Protein AF-A0A816M284-F1 (afdb_monomer_lite)

Secondary structure (DSSP, 8-state):
-HHHHHHHH-HHHHHHHHTT------HHHHHHHHHTTGGGT---EE-HHHHHTTT-EETTTTEE-HHHHHHHT--GGGSPEE---HHHHHHHHHHHHHHHHHHHHHHHTTS-S---EE--SGGGG-HHHHHHHHHHHTS-EE--S-S-HHHHHHHHHHHHHHHHHHHTT---SS--HHHHHHHHHHH--

Organism: Brassica napus (NCBI:txid3708)

InterPro domains:
  IPR018484 Carbohydrate kinase FGGY, N-terminal [PF00370] (2-89)
  IPR043129 ATPase, nucleotide binding domain [SSF53067] (2-89)
  IPR043129 ATPase, nucleotide binding domain [SSF53067] (82-157)

pLDDT: mean 85.77, std 13.41, range [46.53, 97.06]

Sequence (189 aa):
MKLLWLMENVDAVKDAIKKGYAIFGTIDTWLIWNMTGGVNGGLHVTDVTNVSRTMLMNLKTLSCDEDTLKTLGIPAEILPRLFTNKSHIARAVLESMCFQVNDVLDSLNNEKGEFLLRVDGGATANNLLMHIQADLMGTPVVRPVDIETTALGAAYALYFFLKMLEETDVPTKEDNIVYKEILKNLCEA

Radius of gyration: 30.75 Å; chains: 1; bounding box: 67×35×82 Å

Foldseek 3Di:
DVVLCCCVPPVVQVVCVVVPNAADDDPVQVVQCVVQQNVHDGAREDELVRVVVVVQADPVVSGGDPVVCVVSVNDPSNHGHHDDDPVNVVVVVLLVVLVVVVVVVVVVCPDDDDDAAEDADDVVVDPVSQVSNCVVVVHHYDYDPDRVVVVVVVVVVVVVVLVVCVVPVDDDPDDPVVSVVVVVVVVVD

Structure (mmCIF, N/CA/C/O backbone):
data_AF-A0A816M284-F1
#
_entry.id   AF-A0A816M284-F1
#
loop_
_atom_site.group_PDB
_atom_site.id
_atom_site.type_symbol
_atom_site.label_atom_id
_atom_site.label_alt_id
_atom_site.label_comp_id
_atom_site.label_asym_id
_atom_site.label_entity_id
_atom_site.label_seq_id
_atom_site.pdbx_PDB_ins_code
_atom_site.Cartn_x
_atom_site.Cartn_y
_atom_site.Cartn_z
_atom_site.occupancy
_atom_site.B_iso_or_equiv
_atom_site.auth_seq_id
_atom_site.auth_comp_id
_atom_site.auth_asym_id
_atom_site.auth_atom_id
_atom_site.pdbx_PDB_model_num
ATOM 1 N N . MET A 1 1 ? -16.562 16.142 18.564 1.00 75.06 1 MET A N 1
ATOM 2 C CA . MET A 1 1 ? -16.115 14.936 17.821 1.00 75.06 1 MET A CA 1
ATOM 3 C C . MET A 1 1 ? -17.181 13.847 17.941 1.00 75.06 1 MET A C 1
ATOM 5 O O . MET A 1 1 ? -17.784 13.750 19.000 1.00 75.06 1 MET A O 1
ATOM 9 N N . LYS A 1 2 ? -17.444 13.049 16.890 1.00 90.06 2 LYS A N 1
ATOM 10 C CA . LYS A 1 2 ? -18.553 12.065 16.871 1.00 90.06 2 LYS A CA 1
ATOM 11 C C . LYS A 1 2 ? -18.425 10.970 17.938 1.00 90.06 2 LYS A C 1
ATOM 13 O O . LYS A 1 2 ? -19.419 10.633 18.566 1.00 90.06 2 LYS A O 1
ATOM 18 N N . LEU A 1 3 ? -17.212 10.455 18.158 1.00 91.00 3 LEU A N 1
ATOM 19 C CA . LEU A 1 3 ? -16.950 9.424 19.169 1.00 91.00 3 LEU A CA 1
ATOM 20 C C . LEU A 1 3 ? -17.313 9.904 20.582 1.00 91.00 3 LEU A C 1
ATOM 22 O O . LEU A 1 3 ? -18.083 9.238 21.260 1.00 91.00 3 LEU A O 1
ATOM 26 N N . LEU A 1 4 ? -16.852 11.096 20.977 1.00 91.69 4 LEU A N 1
ATOM 27 C CA . LEU A 1 4 ? -17.231 11.713 22.258 1.00 91.69 4 LEU A CA 1
ATOM 28 C C . LEU A 1 4 ? -18.743 11.828 22.412 1.00 91.69 4 LEU A C 1
ATOM 30 O O . LEU A 1 4 ? -19.298 11.415 23.422 1.00 91.69 4 LEU A O 1
ATOM 34 N N . TRP A 1 5 ? -19.417 12.326 21.373 1.00 94.25 5 TRP A N 1
ATOM 35 C CA . TRP A 1 5 ? -20.866 12.467 21.407 1.00 94.25 5 TRP A CA 1
ATOM 36 C C . TRP A 1 5 ? -21.558 11.114 21.631 1.00 94.25 5 TRP A C 1
ATOM 38 O O . TRP A 1 5 ? -22.460 11.028 22.459 1.00 94.25 5 TRP A O 1
ATOM 48 N N . LEU A 1 6 ? -21.107 10.042 20.967 1.00 94.25 6 LEU A N 1
ATOM 49 C CA . LEU A 1 6 ? -21.630 8.688 21.188 1.00 94.25 6 LEU A CA 1
ATOM 50 C C . LEU A 1 6 ? -21.380 8.201 22.623 1.00 94.25 6 LEU A C 1
ATOM 52 O O . LEU A 1 6 ? -22.285 7.642 23.238 1.00 94.25 6 LEU A O 1
ATOM 56 N N . MET A 1 7 ? -20.189 8.448 23.171 1.00 92.62 7 MET A N 1
ATOM 57 C CA . MET A 1 7 ? -19.833 8.082 24.547 1.00 92.62 7 MET A CA 1
ATOM 58 C C . MET A 1 7 ? -20.661 8.838 25.593 1.00 92.62 7 MET A C 1
ATOM 60 O O . MET A 1 7 ? -20.974 8.285 26.642 1.00 92.62 7 MET A O 1
ATOM 64 N N . GLU A 1 8 ? -21.045 10.083 25.326 1.00 93.06 8 GLU A N 1
ATOM 65 C CA . GLU A 1 8 ? -21.817 10.912 26.259 1.00 93.06 8 GLU A CA 1
ATOM 66 C C . GLU A 1 8 ? -23.331 10.685 26.143 1.00 93.06 8 GLU A C 1
ATOM 68 O O . GLU A 1 8 ? -24.044 10.744 27.148 1.00 93.06 8 GLU A O 1
ATOM 73 N N . ASN A 1 9 ? -23.829 10.374 24.943 1.00 96.44 9 ASN A N 1
ATOM 74 C CA . ASN A 1 9 ? -25.264 10.422 24.638 1.00 96.44 9 ASN A CA 1
ATOM 75 C C . ASN A 1 9 ? -25.900 9.053 24.358 1.00 96.44 9 ASN A C 1
ATOM 77 O O . ASN A 1 9 ? -27.121 8.948 24.411 1.00 96.44 9 ASN A O 1
ATOM 81 N N . VAL A 1 10 ? -25.121 8.002 24.073 1.00 96.81 10 VAL A N 1
ATOM 82 C CA . VAL A 1 10 ? -25.666 6.677 23.731 1.00 96.81 10 VAL A CA 1
ATOM 83 C C . VAL A 1 10 ? -25.321 5.663 24.817 1.00 96.81 10 VAL A C 1
ATOM 85 O O . VAL A 1 10 ? -24.187 5.196 24.920 1.00 96.81 10 VAL A O 1
ATOM 88 N N . ASP A 1 11 ? -26.315 5.270 25.612 1.00 95.88 11 ASP A N 1
ATOM 89 C CA . ASP A 1 11 ? -26.099 4.372 26.755 1.00 95.88 11 ASP A CA 1
ATOM 90 C C . ASP A 1 11 ? -25.586 2.989 26.339 1.00 95.88 11 ASP A C 1
ATOM 92 O O . ASP A 1 11 ? -24.696 2.442 26.986 1.00 95.88 11 ASP A O 1
ATOM 96 N N . ALA A 1 12 ? -26.028 2.474 25.186 1.00 95.19 12 ALA A N 1
ATOM 97 C CA . ALA A 1 12 ? -25.4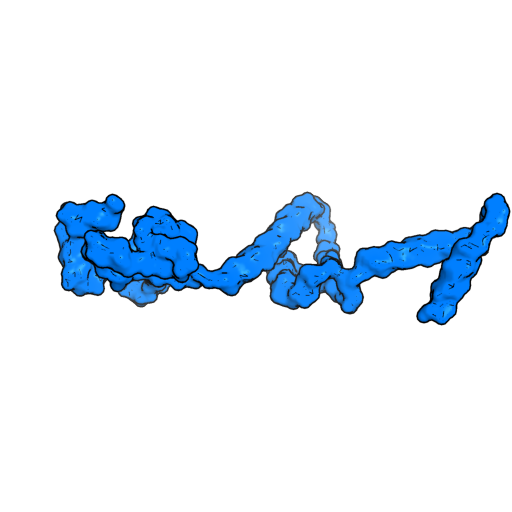99 1.229 24.627 1.00 95.19 12 ALA A CA 1
ATOM 98 C C . ALA A 1 12 ? -23.981 1.291 24.360 1.00 95.19 12 ALA A C 1
ATOM 100 O O . ALA A 1 12 ? -23.282 0.295 24.543 1.00 95.19 12 ALA A O 1
ATOM 101 N N . VAL A 1 13 ? -23.458 2.458 23.961 1.00 94.19 13 VAL A N 1
ATOM 102 C CA . VAL A 1 13 ? -22.019 2.666 23.734 1.00 94.19 13 VAL A CA 1
ATOM 103 C C . VAL A 1 13 ? -21.280 2.739 25.067 1.00 94.19 13 VAL A C 1
ATOM 105 O O . VAL A 1 13 ? -20.248 2.088 25.223 1.00 94.19 13 VAL A O 1
ATOM 108 N N . LYS A 1 14 ? -21.824 3.458 26.057 1.00 93.56 14 LYS A N 1
ATOM 109 C CA . LYS A 1 14 ? -21.255 3.509 27.416 1.00 93.56 14 LYS A CA 1
ATOM 110 C C . LYS A 1 14 ? -21.136 2.117 28.024 1.00 93.56 14 LYS A C 1
ATOM 112 O O . LYS A 1 14 ? -20.092 1.771 28.574 1.00 93.56 14 LYS A O 1
ATOM 117 N N . ASP A 1 15 ? -22.192 1.321 27.910 1.00 95.12 15 ASP A N 1
ATOM 118 C CA . ASP A 1 15 ? -22.225 -0.041 28.433 1.00 95.12 15 ASP A CA 1
ATOM 119 C C . ASP A 1 15 ? -21.248 -0.954 27.694 1.00 95.12 15 ASP A C 1
ATOM 121 O O . ASP A 1 15 ? -20.558 -1.748 28.333 1.00 95.12 15 ASP A O 1
ATOM 125 N N . ALA A 1 16 ? -21.133 -0.813 26.370 1.00 94.12 16 ALA A N 1
ATOM 126 C CA . ALA A 1 16 ? -20.172 -1.569 25.573 1.00 94.12 16 ALA A CA 1
ATOM 127 C C . ALA A 1 16 ? -18.717 -1.265 25.953 1.00 94.12 16 ALA A C 1
ATOM 129 O O . ALA A 1 16 ? -17.904 -2.185 26.055 1.00 94.12 16 ALA A O 1
ATOM 130 N N . ILE A 1 17 ? -18.397 0.008 26.210 1.00 93.31 17 ILE A N 1
ATOM 131 C CA . ILE A 1 17 ? -17.064 0.428 26.659 1.00 93.31 17 ILE A CA 1
ATOM 132 C C . ILE A 1 17 ? -16.782 -0.126 28.057 1.00 93.31 17 ILE A C 1
ATOM 134 O O . ILE A 1 17 ? -15.747 -0.752 28.264 1.00 93.31 17 ILE A O 1
ATOM 138 N N . LYS A 1 18 ? -17.721 0.020 29.004 1.00 92.12 18 LYS A N 1
ATOM 139 C CA . LYS A 1 18 ? -17.574 -0.509 30.374 1.00 92.12 18 LYS A CA 1
ATOM 140 C C . LYS A 1 18 ? -17.376 -2.023 30.410 1.00 92.12 18 LYS A C 1
ATOM 142 O O . LYS A 1 18 ? -16.631 -2.522 31.246 1.00 92.12 18 LYS A O 1
ATOM 147 N N . LYS A 1 19 ? -18.059 -2.752 29.527 1.00 93.75 19 LYS A N 1
ATOM 148 C CA . LYS A 1 19 ? -17.959 -4.213 29.411 1.00 93.75 19 LYS A CA 1
ATOM 149 C C . LYS A 1 19 ? -16.768 -4.672 28.557 1.00 93.75 19 LYS A C 1
ATOM 151 O O . LYS A 1 19 ? -16.542 -5.873 28.465 1.00 93.75 19 LYS A O 1
ATOM 156 N N . GLY A 1 20 ? -16.021 -3.749 27.944 1.00 90.62 20 GLY A N 1
ATOM 157 C CA . GLY A 1 20 ? -14.787 -4.045 27.213 1.00 90.62 20 GLY A CA 1
ATOM 158 C C . GLY A 1 20 ? -14.968 -4.700 25.840 1.00 90.62 20 GLY A C 1
ATOM 159 O O . GLY A 1 20 ? -14.016 -5.284 25.336 1.00 90.62 20 GLY A O 1
ATOM 160 N N . TYR A 1 21 ? -16.156 -4.625 25.227 1.00 90.81 21 TYR A N 1
ATOM 161 C CA . TYR A 1 21 ? -16.399 -5.153 23.870 1.00 90.81 21 TYR A CA 1
ATOM 162 C C . TYR A 1 21 ? -16.659 -4.063 22.822 1.00 90.81 21 TYR A C 1
ATOM 164 O O . TYR A 1 21 ? -16.987 -4.367 21.674 1.00 90.81 21 TYR A O 1
ATOM 172 N N . ALA A 1 22 ? -16.545 -2.787 23.198 1.00 92.94 22 ALA A N 1
ATOM 173 C CA . ALA A 1 22 ? -16.639 -1.691 22.245 1.00 92.94 22 ALA A CA 1
ATOM 174 C C . ALA A 1 22 ? -15.385 -1.617 21.368 1.00 92.94 22 ALA A C 1
ATOM 176 O O . ALA A 1 22 ? -14.268 -1.536 21.870 1.00 92.94 22 ALA A O 1
ATOM 177 N N . ILE A 1 23 ? -15.601 -1.545 20.058 1.00 94.12 23 ILE A N 1
ATOM 178 C CA . ILE A 1 23 ? -14.590 -1.154 19.080 1.00 94.12 23 ILE A CA 1
ATOM 179 C C . ILE A 1 23 ? -15.112 0.044 18.295 1.00 94.12 23 ILE A C 1
ATOM 181 O O . ILE A 1 23 ? -16.292 0.126 17.947 1.00 94.12 23 ILE A O 1
ATOM 185 N N . PHE A 1 24 ? -14.229 0.993 18.039 1.00 94.06 24 PHE A N 1
ATOM 186 C CA . PHE A 1 24 ? -14.476 2.174 17.233 1.00 94.06 24 PHE A CA 1
ATOM 187 C C . PHE A 1 24 ? -13.683 2.075 15.934 1.00 94.06 24 PHE A C 1
ATOM 189 O O . PHE A 1 24 ? -12.630 1.448 15.873 1.00 94.06 24 PHE A O 1
ATOM 196 N N . GLY A 1 25 ? -14.178 2.708 14.881 1.00 93.44 25 GLY A N 1
ATOM 197 C CA . GLY A 1 25 ? -13.502 2.726 13.600 1.00 93.44 25 GLY A CA 1
ATOM 198 C C . GLY A 1 25 ? -14.171 3.678 12.630 1.00 93.44 25 GLY A C 1
ATOM 199 O O . GLY A 1 25 ? -15.350 4.015 12.766 1.00 93.44 25 GLY A O 1
ATOM 200 N N . THR A 1 26 ? -13.403 4.115 11.644 1.00 93.94 26 THR A N 1
ATOM 201 C CA . THR A 1 26 ? -13.927 4.761 10.442 1.00 93.94 26 THR A CA 1
ATOM 202 C C . THR A 1 26 ? -14.567 3.711 9.521 1.00 93.94 26 THR A C 1
ATOM 204 O O . THR A 1 26 ? -14.635 2.523 9.849 1.00 93.94 26 THR A O 1
ATOM 207 N N . ILE A 1 27 ? -15.125 4.141 8.385 1.00 95.44 27 ILE A N 1
ATOM 208 C CA . ILE A 1 27 ? -15.869 3.244 7.482 1.00 95.44 27 ILE A CA 1
ATOM 209 C C . ILE A 1 27 ? -14.972 2.114 6.954 1.00 95.44 27 ILE A C 1
ATOM 211 O O . ILE A 1 27 ? -15.409 0.969 6.898 1.00 95.44 27 ILE A O 1
ATOM 215 N N . ASP A 1 28 ? -13.718 2.413 6.623 1.00 94.69 28 ASP A N 1
ATOM 216 C CA . ASP A 1 28 ? -12.701 1.432 6.230 1.00 94.69 28 ASP A CA 1
ATOM 217 C C . ASP A 1 28 ? -12.481 0.374 7.318 1.00 94.69 28 ASP A C 1
ATOM 219 O O . ASP A 1 28 ? -12.523 -0.816 7.021 1.00 94.69 28 ASP A O 1
ATOM 223 N N . THR A 1 29 ? -12.346 0.782 8.584 1.00 95.62 29 THR A N 1
ATOM 224 C CA . THR A 1 29 ? -12.204 -0.147 9.711 1.00 95.62 29 THR A CA 1
ATOM 225 C C . THR A 1 29 ? -13.404 -1.078 9.811 1.00 95.62 29 THR A C 1
ATOM 227 O O . THR A 1 29 ? -13.243 -2.282 9.998 1.00 95.62 29 THR A O 1
ATOM 230 N N . TRP A 1 30 ? -14.616 -0.531 9.673 1.00 95.94 30 TRP A N 1
ATOM 231 C CA . TRP A 1 30 ? -15.842 -1.323 9.724 1.00 95.94 30 TRP A CA 1
ATOM 232 C C . TRP A 1 30 ? -15.908 -2.322 8.565 1.00 95.94 30 TRP A C 1
ATOM 234 O O . TRP A 1 30 ? -16.239 -3.488 8.778 1.00 95.94 30 TRP A O 1
ATOM 244 N N . LEU A 1 31 ? -15.553 -1.904 7.350 1.00 96.88 31 LEU A N 1
ATOM 245 C CA . LEU A 1 31 ? -15.514 -2.793 6.191 1.00 96.88 31 LEU A CA 1
ATOM 246 C C . LEU A 1 31 ? -14.484 -3.910 6.385 1.00 96.88 31 LEU A C 1
ATOM 248 O O . LEU A 1 31 ? -14.832 -5.080 6.233 1.00 96.88 31 LEU A O 1
ATOM 252 N N . ILE A 1 32 ? -13.249 -3.573 6.770 1.00 95.62 32 ILE A N 1
ATOM 253 C CA . ILE A 1 32 ? -12.181 -4.555 6.995 1.00 95.62 32 ILE A CA 1
ATOM 254 C C . ILE A 1 32 ? -12.604 -5.557 8.068 1.00 95.62 32 ILE A C 1
ATOM 256 O O . ILE A 1 32 ? -12.509 -6.762 7.839 1.00 95.62 32 ILE A O 1
ATOM 260 N N . TRP A 1 33 ? -13.142 -5.083 9.194 1.00 96.69 33 TRP A N 1
ATOM 261 C CA . TRP A 1 33 ? -13.639 -5.933 10.274 1.00 96.69 33 TRP A CA 1
ATOM 262 C C . TRP A 1 33 ? -14.659 -6.957 9.771 1.00 96.69 33 TRP A C 1
ATOM 264 O O . TRP A 1 33 ? -14.486 -8.154 9.992 1.00 96.69 33 TRP A O 1
ATOM 274 N N . ASN A 1 34 ? -15.693 -6.514 9.047 1.00 96.31 34 ASN A N 1
ATOM 275 C CA . ASN A 1 34 ? -16.735 -7.412 8.541 1.00 96.31 34 ASN A CA 1
ATOM 276 C C . ASN A 1 34 ? -16.202 -8.408 7.505 1.00 96.31 34 ASN A C 1
ATOM 278 O O . ASN A 1 34 ? -16.544 -9.587 7.565 1.00 96.31 34 ASN A O 1
ATOM 282 N N . MET A 1 35 ? -15.341 -7.961 6.587 1.00 96.88 35 MET A N 1
ATOM 283 C CA . MET A 1 35 ? -14.794 -8.816 5.526 1.00 96.88 35 MET A CA 1
ATOM 284 C C . MET A 1 35 ? -13.799 -9.863 6.041 1.00 96.88 35 MET A C 1
ATOM 286 O O . MET A 1 35 ? -13.596 -10.882 5.389 1.00 96.88 35 MET A O 1
ATOM 290 N N . THR A 1 36 ? -13.180 -9.635 7.200 1.00 96.56 36 THR A N 1
ATOM 291 C CA . THR A 1 36 ? -12.126 -10.507 7.751 1.00 96.56 36 THR A CA 1
ATOM 292 C C . THR A 1 36 ? -12.611 -11.441 8.862 1.00 96.56 36 THR A C 1
ATOM 294 O O . THR A 1 36 ? -11.806 -12.162 9.441 1.00 96.56 36 THR A O 1
ATOM 297 N N . GLY A 1 37 ? -13.916 -11.463 9.153 1.00 94.69 37 GLY A N 1
ATOM 298 C CA . GLY A 1 37 ? -14.520 -12.410 10.102 1.00 94.69 37 GLY A CA 1
ATOM 299 C C . GLY A 1 37 ? -15.428 -11.778 11.156 1.00 94.69 37 GLY A C 1
ATOM 300 O O . GLY A 1 37 ? -16.146 -12.494 11.854 1.00 94.69 37 GLY A O 1
ATOM 301 N N . GLY A 1 38 ? -15.452 -10.450 11.262 1.00 94.38 38 GLY A N 1
ATOM 302 C CA . GLY A 1 38 ? -16.334 -9.713 12.159 1.00 94.38 38 GLY A CA 1
ATOM 303 C C . GLY A 1 38 ? -16.220 -10.175 13.612 1.00 94.38 38 GLY A C 1
ATOM 304 O O . GLY A 1 38 ? -15.131 -10.299 14.163 1.00 94.38 38 GLY A O 1
ATOM 305 N N . VAL A 1 39 ? -17.355 -10.496 14.236 1.00 91.94 39 VAL A N 1
ATOM 306 C CA . VAL A 1 39 ? -17.396 -11.015 15.617 1.00 91.94 39 VAL A CA 1
ATOM 307 C C . VAL A 1 39 ? -16.632 -12.334 15.813 1.00 91.94 39 VAL A C 1
ATOM 309 O O . VAL A 1 39 ? -16.298 -12.670 16.944 1.00 91.94 39 VAL A O 1
ATOM 312 N N . ASN A 1 40 ? -16.304 -13.053 14.734 1.00 93.44 40 ASN A N 1
ATOM 313 C CA . ASN A 1 40 ? -15.537 -14.302 14.769 1.00 93.44 40 ASN A CA 1
ATOM 314 C C . ASN A 1 40 ? -14.012 -14.081 14.692 1.00 93.44 40 ASN A C 1
ATOM 316 O O . ASN A 1 40 ? -13.283 -15.002 14.333 1.00 93.44 40 ASN A O 1
ATOM 320 N N . GLY A 1 41 ? -13.523 -12.874 15.003 1.00 91.62 41 GLY A N 1
ATOM 321 C CA . GLY A 1 41 ? -12.090 -12.549 15.003 1.00 91.62 41 GLY A CA 1
ATOM 322 C C . GLY A 1 41 ? -11.635 -11.686 13.826 1.00 91.62 41 GLY A C 1
ATOM 323 O O . GLY A 1 41 ? -10.518 -11.851 13.343 1.00 91.62 41 GLY A O 1
ATOM 324 N N . GLY A 1 42 ? -12.494 -10.777 13.361 1.00 94.38 42 GLY A N 1
ATOM 325 C CA . GLY A 1 42 ? -12.155 -9.797 12.336 1.00 94.38 42 GLY A CA 1
ATOM 326 C C . GLY A 1 42 ? -10.948 -8.935 12.716 1.00 94.38 42 GLY A C 1
ATOM 327 O O . GLY A 1 42 ? -10.624 -8.718 13.884 1.00 94.38 42 GLY A O 1
ATOM 328 N N . LEU A 1 43 ? -10.264 -8.419 11.703 1.00 95.38 43 LEU A N 1
ATOM 329 C CA . LEU A 1 43 ? -9.143 -7.508 11.862 1.00 95.38 43 LEU A CA 1
ATOM 330 C C . LEU A 1 43 ? -9.657 -6.101 12.167 1.00 95.38 43 LEU A C 1
ATOM 332 O O . LEU A 1 43 ? -10.318 -5.460 11.352 1.00 95.38 43 LEU A O 1
ATOM 336 N N . HIS A 1 44 ? -9.318 -5.601 13.352 1.00 95.38 44 HIS A N 1
ATOM 337 C CA . HIS A 1 44 ? -9.627 -4.239 13.784 1.00 95.38 44 HIS A CA 1
ATOM 338 C C . HIS A 1 44 ? -8.474 -3.296 13.430 1.00 95.38 44 HIS A C 1
ATOM 340 O O . HIS A 1 44 ? -7.587 -3.013 14.239 1.00 95.38 44 HIS A O 1
ATOM 346 N N . VAL A 1 45 ? -8.450 -2.868 12.168 1.00 94.94 45 VAL A N 1
ATOM 347 C CA . VAL A 1 45 ? -7.344 -2.093 11.596 1.00 94.94 45 VAL A CA 1
ATOM 348 C C . VAL A 1 45 ? -7.820 -0.962 10.688 1.00 94.94 45 VAL A C 1
ATOM 350 O O . VAL A 1 45 ? -8.967 -0.933 10.252 1.00 94.94 45 VAL A O 1
ATOM 353 N N . THR A 1 46 ? -6.921 -0.026 10.405 1.00 93.88 46 THR A N 1
ATOM 354 C CA . THR A 1 46 ? -7.153 1.135 9.535 1.00 93.88 46 THR A CA 1
ATOM 355 C C . THR A 1 46 ? -5.830 1.644 8.955 1.00 93.88 46 THR A C 1
ATOM 357 O O . THR A 1 46 ? -4.740 1.206 9.353 1.00 93.88 46 THR A O 1
ATOM 360 N N . ASP A 1 47 ? -5.902 2.562 8.000 1.00 91.06 47 ASP A N 1
ATOM 361 C CA . ASP A 1 47 ? -4.746 3.225 7.415 1.00 91.06 47 ASP A CA 1
ATOM 362 C C . ASP A 1 47 ? -4.496 4.626 8.004 1.00 91.06 47 ASP A C 1
ATOM 364 O O . ASP A 1 47 ? -5.336 5.247 8.656 1.00 91.06 47 ASP A O 1
ATOM 368 N N . VAL A 1 48 ? -3.292 5.139 7.748 1.00 88.38 48 VAL A N 1
ATOM 369 C CA . VAL A 1 48 ? -2.843 6.436 8.274 1.00 88.38 48 VAL A CA 1
ATOM 370 C C . VAL A 1 48 ? -3.667 7.610 7.739 1.00 88.38 48 VAL A C 1
ATOM 372 O O . VAL A 1 48 ? -3.809 8.619 8.433 1.00 88.38 48 VAL A O 1
ATOM 375 N N . THR A 1 49 ? -4.231 7.503 6.531 1.00 87.88 49 THR A N 1
ATOM 376 C CA . THR A 1 49 ? -5.007 8.591 5.929 1.00 87.88 49 THR A CA 1
ATOM 377 C C . 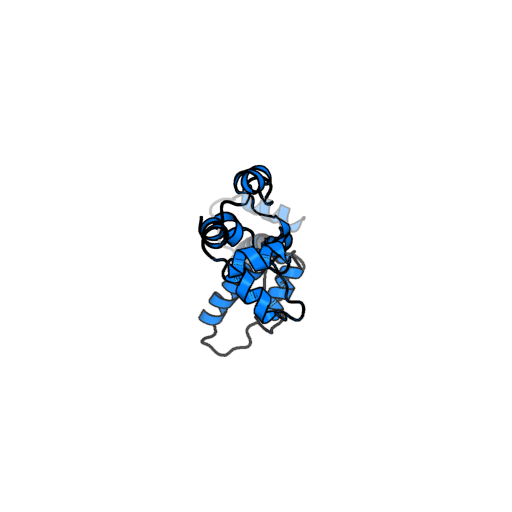THR A 1 49 ? -6.366 8.718 6.608 1.00 87.88 49 THR A C 1
ATOM 379 O O . THR A 1 49 ? -6.724 9.829 7.007 1.00 87.88 49 THR A O 1
ATOM 382 N N . ASN A 1 50 ? -7.071 7.612 6.868 1.00 91.50 50 ASN A N 1
ATOM 383 C CA . ASN A 1 50 ? -8.342 7.641 7.596 1.00 91.50 50 ASN A CA 1
ATOM 384 C C . ASN A 1 50 ? -8.158 8.086 9.051 1.00 91.50 50 ASN A C 1
ATOM 386 O O . ASN A 1 50 ? -8.871 8.981 9.520 1.00 91.50 50 ASN A O 1
ATOM 390 N N . VAL A 1 51 ? -7.143 7.566 9.747 1.00 90.12 51 VAL A N 1
ATOM 391 C CA . VAL A 1 51 ? -6.879 7.956 11.142 1.00 90.12 51 VAL A CA 1
ATOM 392 C C . VAL A 1 51 ? -6.523 9.433 11.273 1.00 90.12 51 VAL A C 1
ATOM 394 O O . VAL A 1 51 ? -6.966 10.077 12.225 1.00 90.12 51 VAL A O 1
ATOM 397 N N . SER A 1 52 ? -5.819 10.024 10.305 1.00 89.50 52 SER A N 1
ATOM 398 C CA . SER A 1 52 ? -5.504 11.462 10.325 1.00 89.50 52 SER A CA 1
ATOM 399 C C . SER A 1 52 ? -6.744 12.370 10.403 1.00 89.50 52 SER A C 1
ATOM 401 O O . SER A 1 52 ? -6.658 13.506 10.870 1.00 89.50 52 SER A O 1
ATOM 403 N N . ARG A 1 53 ? -7.922 11.869 10.001 1.00 90.81 53 ARG A N 1
ATOM 404 C CA . ARG A 1 53 ? -9.206 12.592 10.020 1.00 90.81 53 ARG A CA 1
ATOM 405 C C . ARG A 1 53 ? -9.964 12.462 11.341 1.00 90.81 53 ARG A C 1
ATOM 407 O O . ARG A 1 53 ? -10.994 13.112 11.511 1.00 90.81 53 ARG A O 1
ATOM 414 N N . THR A 1 54 ? -9.470 11.645 12.269 1.00 89.56 54 THR A N 1
ATOM 415 C CA . THR A 1 54 ? -10.109 11.407 13.573 1.00 89.56 54 THR A CA 1
ATOM 416 C C . THR A 1 54 ? -9.769 12.469 14.614 1.00 89.56 54 THR A C 1
ATOM 418 O O . THR A 1 54 ? -10.466 12.551 15.618 1.00 89.56 54 THR A O 1
ATOM 421 N N . MET A 1 55 ? -8.732 13.284 14.378 1.00 90.50 55 MET A N 1
ATOM 422 C CA . MET A 1 55 ? -8.102 14.169 15.375 1.00 90.50 55 MET A CA 1
ATOM 423 C C . MET A 1 55 ? -7.471 13.432 16.573 1.00 90.50 55 MET A C 1
ATOM 425 O O . MET A 1 55 ? -7.086 14.082 17.534 1.00 90.50 55 MET A O 1
ATOM 429 N N . LEU A 1 56 ? -7.336 12.101 16.519 1.00 91.56 56 LEU A N 1
ATOM 430 C CA . LEU A 1 56 ? -6.776 11.278 17.602 1.00 91.56 56 LEU A CA 1
ATOM 431 C C . LEU A 1 56 ? -5.343 10.803 17.328 1.00 91.56 56 LEU A C 1
ATOM 433 O O . LEU A 1 56 ? -4.826 9.970 18.066 1.00 91.56 56 LEU A O 1
ATOM 437 N N . MET A 1 57 ? -4.706 11.287 16.259 1.00 90.81 57 MET A N 1
ATOM 438 C CA . MET A 1 57 ? -3.370 10.862 15.841 1.00 90.81 57 MET A CA 1
ATOM 439 C C . MET A 1 57 ? -2.417 12.036 15.728 1.00 90.81 57 MET A C 1
ATOM 441 O O . MET A 1 57 ? -2.737 13.079 15.155 1.00 90.81 57 MET A O 1
ATOM 445 N N . ASN A 1 58 ? -1.199 11.803 16.195 1.00 90.69 58 ASN A N 1
ATOM 446 C CA . ASN A 1 58 ? -0.088 12.706 16.020 1.00 90.69 58 ASN A CA 1
ATOM 447 C C . ASN A 1 58 ? 0.536 12.507 14.629 1.00 90.69 58 ASN A C 1
ATOM 449 O O . ASN A 1 58 ? 1.057 11.441 14.299 1.00 90.69 58 ASN A O 1
ATOM 453 N N . LEU A 1 59 ? 0.498 13.552 13.797 1.00 88.56 59 LEU A N 1
ATOM 454 C CA . LEU A 1 59 ? 0.960 13.489 12.404 1.00 88.56 59 LEU A CA 1
ATOM 455 C C . LEU A 1 59 ? 2.479 13.313 12.260 1.00 88.56 59 LEU A C 1
ATOM 457 O O . LEU A 1 59 ? 2.939 12.899 11.199 1.00 88.56 59 LEU A O 1
ATOM 461 N N . LYS A 1 60 ? 3.265 13.634 13.296 1.00 88.12 60 LYS A N 1
ATOM 462 C CA . LYS A 1 60 ? 4.727 13.484 13.263 1.00 88.12 60 LYS A CA 1
ATOM 463 C C . LYS A 1 60 ? 5.150 12.060 13.603 1.00 88.12 60 LYS A C 1
ATOM 465 O O . LYS A 1 60 ? 6.054 11.530 12.966 1.00 88.12 60 LYS A O 1
ATOM 470 N N . THR A 1 61 ? 4.513 11.458 14.605 1.00 88.50 61 THR A N 1
ATOM 471 C CA . THR A 1 61 ? 4.857 10.109 15.081 1.00 88.50 61 THR A CA 1
ATOM 472 C C . THR A 1 61 ? 4.048 9.009 14.397 1.00 88.50 61 THR A C 1
ATOM 474 O O . THR A 1 61 ? 4.448 7.851 14.470 1.00 88.50 61 THR A O 1
ATOM 477 N N . LEU A 1 62 ? 2.950 9.356 13.711 1.00 86.25 62 LEU A N 1
ATOM 478 C CA . LEU A 1 62 ? 2.001 8.414 13.102 1.00 86.25 62 LEU A CA 1
ATOM 479 C C . LEU A 1 62 ? 1.456 7.406 14.123 1.00 86.25 62 LEU A C 1
ATOM 481 O O . LEU A 1 62 ? 1.324 6.220 13.840 1.00 86.25 62 LEU A O 1
ATOM 485 N N . SER A 1 63 ? 1.164 7.888 15.327 1.00 86.44 63 SER A N 1
ATOM 486 C CA . SER A 1 63 ? 0.624 7.099 16.432 1.00 86.44 63 SER A CA 1
ATOM 487 C C . SER A 1 63 ? -0.557 7.823 17.068 1.00 86.44 63 SER A C 1
ATOM 489 O O . SER A 1 63 ? -0.699 9.041 16.914 1.00 86.44 63 SER A O 1
ATOM 491 N N . CYS A 1 64 ? -1.405 7.082 17.784 1.00 86.81 64 CYS A N 1
ATOM 492 C CA . CYS A 1 64 ? -2.450 7.693 18.600 1.00 86.81 64 CYS A CA 1
ATOM 493 C C . CYS A 1 64 ? -1.835 8.720 19.563 1.00 86.81 64 CYS A C 1
ATOM 495 O O . CYS A 1 64 ? -0.781 8.471 20.148 1.00 86.81 64 CYS A O 1
ATOM 497 N N . ASP A 1 65 ? -2.476 9.880 19.679 1.00 92.31 65 ASP A N 1
ATOM 498 C CA . ASP A 1 65 ? -2.003 10.986 20.505 1.00 92.31 65 ASP A CA 1
ATOM 499 C C . ASP A 1 65 ? -2.499 10.815 21.946 1.00 92.31 65 ASP A C 1
ATOM 501 O O . ASP A 1 65 ? -3.676 11.019 22.245 1.00 92.31 65 ASP A O 1
ATOM 505 N N . GLU A 1 66 ? -1.601 10.384 22.832 1.00 91.75 66 GLU A N 1
ATOM 506 C CA . GLU A 1 66 ? -1.939 10.010 24.211 1.00 91.75 66 GLU A CA 1
ATOM 507 C C . GLU A 1 66 ? -2.521 11.176 25.019 1.00 91.75 66 GLU A C 1
ATOM 509 O O . GLU A 1 66 ? -3.489 10.985 25.759 1.00 91.75 66 GLU A O 1
ATOM 514 N N . ASP A 1 67 ? -1.982 12.385 24.842 1.00 92.44 67 ASP A N 1
ATOM 515 C CA . ASP A 1 67 ? -2.470 13.586 25.522 1.00 92.44 67 ASP A CA 1
ATOM 516 C C . ASP A 1 67 ? -3.911 13.892 25.111 1.00 92.44 67 ASP A C 1
ATOM 518 O O . ASP A 1 67 ? -4.777 14.071 25.972 1.00 92.44 67 ASP A O 1
ATOM 522 N N . THR A 1 68 ? -4.206 13.855 23.808 1.00 91.38 68 THR A N 1
ATOM 523 C CA . THR A 1 68 ? -5.570 14.027 23.295 1.00 91.38 68 THR A CA 1
ATOM 524 C C . THR A 1 68 ? -6.510 12.953 23.838 1.00 91.38 68 THR A C 1
ATOM 526 O O . THR A 1 68 ? -7.596 13.279 24.318 1.00 91.38 68 THR A O 1
ATOM 529 N N . LEU A 1 69 ? -6.116 11.676 23.818 1.00 92.44 69 LEU A N 1
ATOM 530 C CA . LEU A 1 69 ? -6.951 10.590 24.346 1.00 92.44 69 LEU A CA 1
ATOM 531 C C . LEU A 1 69 ? -7.254 10.769 25.832 1.00 92.44 69 LEU A C 1
ATOM 533 O O . LEU A 1 69 ? -8.403 10.605 26.250 1.00 92.44 69 LEU A O 1
ATOM 537 N N . LYS A 1 70 ? -6.254 11.175 26.616 1.00 93.81 70 LYS A N 1
ATOM 538 C CA . LYS A 1 70 ? -6.397 11.438 28.047 1.00 93.81 70 LYS A CA 1
ATOM 539 C C . LYS A 1 70 ? -7.308 12.631 28.320 1.00 93.81 70 LYS A C 1
ATOM 541 O O . LYS A 1 70 ? -8.188 12.528 29.171 1.00 93.81 70 LYS A O 1
ATOM 546 N N . THR A 1 71 ? -7.139 13.740 27.598 1.00 92.81 71 THR A N 1
ATOM 547 C CA . THR A 1 71 ? -8.004 14.926 27.720 1.00 92.81 71 THR A CA 1
ATOM 548 C C . THR A 1 71 ? -9.456 14.607 27.376 1.00 92.81 71 THR A C 1
ATOM 550 O O . THR A 1 71 ? -10.370 15.147 27.994 1.00 92.81 71 THR A O 1
ATOM 553 N N . LEU A 1 72 ? -9.672 13.718 26.408 1.00 91.38 72 LEU A N 1
ATOM 554 C CA . LEU A 1 72 ? -10.996 13.339 25.926 1.00 91.38 72 LEU A CA 1
ATOM 555 C C . LEU A 1 72 ? -11.603 12.138 26.671 1.00 91.38 72 LEU A C 1
ATOM 557 O O . LEU A 1 72 ? -12.756 11.794 26.424 1.00 91.38 72 LEU A O 1
ATOM 561 N N . GLY A 1 73 ? -10.853 11.499 27.573 1.00 91.12 73 GLY A N 1
ATOM 562 C CA . GLY A 1 73 ? -11.301 10.314 28.306 1.00 91.12 73 GLY A CA 1
ATOM 563 C C . GLY A 1 73 ? -11.586 9.108 27.405 1.00 91.12 73 GLY A C 1
ATOM 564 O O . GLY A 1 73 ? -12.461 8.303 27.722 1.00 91.12 73 GLY A O 1
ATOM 565 N N . ILE A 1 74 ? -10.891 8.996 26.269 1.00 91.81 74 ILE A N 1
ATOM 566 C CA . ILE A 1 74 ? -11.092 7.927 25.284 1.00 91.81 74 ILE A CA 1
ATOM 567 C C . ILE A 1 74 ? -10.094 6.796 25.564 1.00 91.81 74 ILE A C 1
ATOM 569 O O . ILE A 1 74 ? -8.889 7.036 25.484 1.00 91.81 74 ILE A O 1
ATOM 573 N N . PRO A 1 75 ? -10.560 5.567 25.854 1.00 91.00 75 PRO A N 1
ATOM 574 C CA . PRO A 1 75 ? -9.674 4.415 26.011 1.00 91.00 75 PRO A CA 1
ATOM 575 C C . PRO A 1 75 ? -8.969 4.095 24.687 1.00 91.00 75 PRO A C 1
ATOM 577 O O . PRO A 1 75 ? -9.619 4.022 23.645 1.00 91.00 75 PRO A O 1
ATOM 580 N N . ALA A 1 76 ? -7.651 3.898 24.695 1.00 89.31 76 ALA A N 1
ATOM 581 C CA . ALA A 1 76 ? -6.900 3.602 23.471 1.00 89.31 76 ALA A CA 1
ATOM 582 C C . ALA A 1 76 ? -7.269 2.228 22.878 1.00 89.31 76 ALA A C 1
ATOM 584 O O . ALA A 1 76 ? -7.129 2.008 21.677 1.00 89.31 76 ALA A O 1
ATOM 585 N N . GLU A 1 77 ? -7.777 1.318 23.709 1.00 89.88 77 GLU A N 1
ATOM 586 C CA . GLU A 1 77 ? -8.101 -0.069 23.377 1.00 89.88 77 GLU A CA 1
ATOM 587 C C . GLU A 1 77 ? -9.269 -0.193 22.398 1.00 89.88 77 GLU A C 1
ATOM 589 O O . GLU A 1 77 ? -9.360 -1.186 21.679 1.00 89.88 77 GLU A O 1
ATOM 594 N N . ILE A 1 78 ? -10.157 0.806 22.349 1.00 92.94 78 ILE A N 1
ATOM 595 C CA . ILE A 1 78 ? -11.289 0.794 21.415 1.00 92.94 78 ILE A CA 1
ATOM 596 C C . ILE A 1 78 ? -10.878 1.261 20.015 1.00 92.94 78 ILE A C 1
ATOM 598 O O . ILE A 1 78 ? -11.680 1.159 19.089 1.00 92.94 78 ILE A O 1
ATOM 602 N N . LEU A 1 79 ? -9.670 1.807 19.836 1.00 93.38 79 LEU A N 1
ATOM 603 C CA . LEU A 1 79 ? -9.213 2.353 18.560 1.00 93.38 79 LEU A CA 1
ATOM 604 C C . LEU A 1 79 ? -8.565 1.275 17.678 1.00 93.38 79 LEU A C 1
ATOM 606 O O . LEU A 1 79 ? -7.900 0.373 18.187 1.00 93.38 79 LEU A O 1
ATOM 610 N N . PRO A 1 80 ? -8.736 1.363 16.348 1.00 93.56 80 PRO A N 1
ATOM 611 C CA . PRO A 1 80 ? -8.156 0.397 15.426 1.00 93.56 80 PRO A CA 1
ATOM 612 C C . PRO A 1 80 ? -6.637 0.528 15.355 1.00 93.56 80 PRO A C 1
ATOM 614 O O . PRO A 1 80 ? -6.077 1.620 15.484 1.00 93.56 80 PRO A O 1
ATOM 617 N N . ARG A 1 81 ? -5.956 -0.586 15.075 1.00 91.12 81 ARG A N 1
ATOM 618 C CA . ARG A 1 81 ? -4.502 -0.579 14.869 1.00 91.12 81 ARG A CA 1
ATOM 619 C C . ARG A 1 81 ? -4.149 -0.047 13.483 1.00 91.12 81 ARG A C 1
ATOM 621 O O . ARG A 1 81 ? -4.787 -0.389 12.487 1.00 91.12 81 ARG A O 1
ATOM 628 N N . LEU A 1 82 ? -3.077 0.736 13.407 1.00 90.00 82 LEU A N 1
ATOM 629 C CA . LEU A 1 82 ? -2.521 1.181 12.132 1.00 90.00 82 LEU A CA 1
ATOM 630 C C . LEU A 1 82 ? -1.862 0.006 11.407 1.00 90.00 82 LEU A C 1
ATOM 632 O O . LEU A 1 82 ? -0.933 -0.612 11.924 1.00 90.00 82 LEU A O 1
ATOM 636 N N . PHE A 1 83 ? -2.341 -0.287 10.200 1.00 87.62 83 PHE A N 1
ATOM 637 C CA . PHE A 1 83 ? -1.819 -1.381 9.375 1.00 87.62 83 PHE A CA 1
ATOM 638 C C . PHE A 1 83 ? -0.880 -0.896 8.265 1.00 87.62 83 PHE A C 1
ATOM 640 O O . PHE A 1 83 ? 0.034 -1.608 7.846 1.00 87.62 83 PHE A O 1
ATOM 647 N N . THR A 1 84 ? -1.078 0.332 7.779 1.00 87.50 84 THR A N 1
ATOM 648 C CA . THR A 1 84 ? -0.271 0.871 6.679 1.00 87.50 84 THR A CA 1
ATOM 649 C C . THR A 1 84 ? 1.129 1.243 7.152 1.00 87.50 84 THR A C 1
ATOM 651 O O . THR A 1 84 ? 1.292 2.013 8.093 1.00 87.50 84 THR A O 1
ATOM 654 N N . ASN A 1 85 ? 2.147 0.722 6.467 1.00 86.12 85 ASN A N 1
ATOM 655 C CA . ASN A 1 85 ? 3.551 1.008 6.740 1.00 86.12 85 ASN A CA 1
ATOM 656 C C . ASN A 1 85 ? 4.289 1.382 5.440 1.00 86.12 85 ASN A C 1
ATOM 658 O O . ASN A 1 85 ? 3.734 1.301 4.343 1.00 86.12 85 ASN A O 1
ATOM 662 N N . LYS A 1 86 ? 5.562 1.776 5.558 1.00 88.38 86 LYS A N 1
ATOM 663 C CA . LYS A 1 86 ? 6.377 2.233 4.419 1.00 88.38 86 LYS A CA 1
ATOM 664 C C . LYS A 1 86 ? 6.497 1.195 3.295 1.00 88.38 86 LYS A C 1
ATOM 666 O O . LYS A 1 86 ? 6.575 1.588 2.137 1.00 88.38 86 LYS A O 1
ATOM 671 N N . SER A 1 87 ? 6.489 -0.103 3.612 1.00 92.25 87 SER A N 1
ATOM 672 C CA . SER A 1 87 ? 6.584 -1.164 2.600 1.00 92.25 87 SER A CA 1
ATOM 673 C C . SER A 1 87 ? 5.325 -1.258 1.737 1.00 92.25 87 SER A C 1
ATOM 675 O O . SER A 1 87 ? 5.442 -1.434 0.528 1.00 92.25 87 SER A O 1
ATOM 677 N N . HIS A 1 88 ? 4.139 -1.041 2.319 1.00 90.94 88 HIS A N 1
ATOM 678 C CA . HIS A 1 88 ? 2.888 -0.979 1.559 1.00 90.94 88 HIS A CA 1
ATOM 679 C C . HIS A 1 88 ? 2.902 0.194 0.577 1.00 90.94 88 HIS A C 1
ATOM 681 O O . HIS A 1 88 ? 2.525 0.027 -0.576 1.00 90.94 88 HIS A O 1
ATOM 687 N N . ILE A 1 89 ? 3.411 1.355 1.003 1.00 90.00 89 ILE A N 1
ATOM 688 C CA . ILE A 1 89 ? 3.540 2.527 0.127 1.00 90.00 89 ILE A CA 1
ATOM 689 C C . ILE A 1 89 ? 4.567 2.278 -0.982 1.00 90.00 89 ILE A C 1
ATOM 691 O O . ILE A 1 89 ? 4.277 2.535 -2.145 1.00 90.00 89 ILE A O 1
ATOM 695 N N . ALA A 1 90 ? 5.742 1.734 -0.651 1.00 94.12 90 ALA A N 1
ATOM 696 C CA . ALA A 1 90 ? 6.761 1.405 -1.647 1.00 94.12 90 ALA A CA 1
ATOM 697 C C . ALA A 1 90 ? 6.232 0.414 -2.697 1.00 94.12 90 ALA A C 1
ATOM 699 O O . ALA A 1 90 ? 6.456 0.604 -3.889 1.00 94.12 90 ALA A O 1
ATOM 700 N N . ARG A 1 91 ? 5.484 -0.607 -2.262 1.00 95.12 91 ARG A N 1
ATOM 701 C CA . ARG A 1 91 ? 4.838 -1.568 -3.158 1.00 95.12 91 ARG A CA 1
ATOM 702 C C . ARG A 1 91 ? 3.759 -0.915 -4.021 1.00 95.12 91 ARG A C 1
ATOM 704 O O . ARG A 1 91 ? 3.771 -1.129 -5.226 1.00 95.12 91 ARG A O 1
ATOM 711 N N . ALA A 1 92 ? 2.897 -0.082 -3.438 1.00 94.38 92 ALA A N 1
ATOM 712 C CA . ALA A 1 92 ? 1.861 0.636 -4.178 1.00 94.38 92 ALA A CA 1
ATOM 713 C C . ALA A 1 92 ? 2.451 1.548 -5.268 1.00 94.38 92 ALA A C 1
ATOM 715 O O . ALA A 1 92 ? 1.897 1.631 -6.358 1.00 94.38 92 ALA A O 1
ATOM 716 N N . VAL A 1 93 ? 3.596 2.195 -5.010 1.00 95.94 93 VAL A N 1
ATOM 717 C CA . VAL A 1 93 ? 4.318 2.981 -6.025 1.00 95.94 93 VAL A CA 1
ATOM 718 C C . VAL A 1 93 ? 4.766 2.099 -7.194 1.00 95.94 93 VAL A C 1
ATOM 720 O O . VAL A 1 93 ? 4.510 2.463 -8.339 1.00 95.94 93 VAL A O 1
ATOM 723 N N . LEU A 1 94 ? 5.378 0.939 -6.931 1.00 96.25 94 LEU A N 1
ATOM 724 C CA . LEU A 1 94 ? 5.767 0.003 -7.996 1.00 96.25 94 LEU A CA 1
ATOM 725 C C . LEU A 1 94 ? 4.549 -0.497 -8.785 1.00 96.25 94 LEU A C 1
ATOM 727 O O . LEU A 1 94 ? 4.556 -0.446 -10.009 1.00 96.25 94 LEU A O 1
ATOM 731 N N . GLU A 1 95 ? 3.488 -0.919 -8.097 1.00 97.00 95 GLU A N 1
ATOM 732 C CA . GLU A 1 95 ? 2.253 -1.388 -8.739 1.00 97.00 95 GLU A CA 1
ATOM 733 C C . GLU A 1 95 ? 1.605 -0.280 -9.584 1.00 97.00 95 GLU A C 1
ATOM 735 O O . GLU A 1 95 ? 1.184 -0.537 -10.708 1.00 97.00 95 GLU A O 1
ATOM 740 N N . SER A 1 96 ? 1.603 0.972 -9.110 1.00 97.06 96 SER A N 1
ATOM 741 C CA . SER A 1 96 ? 1.078 2.114 -9.871 1.00 97.06 96 SER A CA 1
ATOM 742 C C . SER A 1 96 ? 1.829 2.381 -11.175 1.00 97.06 96 SER A C 1
ATOM 744 O O . SER A 1 96 ? 1.198 2.769 -12.156 1.00 97.06 96 SER A O 1
ATOM 746 N N . MET A 1 97 ? 3.149 2.150 -11.211 1.00 95.56 97 MET A N 1
ATOM 747 C CA . MET A 1 97 ? 3.926 2.261 -12.448 1.00 95.56 97 MET A CA 1
ATOM 748 C C . MET A 1 97 ? 3.458 1.204 -13.447 1.00 95.56 97 MET A C 1
ATOM 750 O O . MET A 1 97 ? 3.236 1.522 -14.613 1.00 95.56 97 MET A O 1
ATOM 754 N N . CYS A 1 98 ? 3.238 -0.027 -12.979 1.00 95.75 98 CYS A N 1
ATOM 755 C CA . CYS A 1 98 ? 2.780 -1.106 -13.844 1.00 95.75 98 CYS A CA 1
ATOM 756 C C . CYS A 1 98 ? 1.350 -0.901 -14.354 1.00 95.75 98 CYS A C 1
ATOM 758 O O . CYS A 1 98 ? 1.084 -1.160 -15.526 1.00 95.75 98 CYS A O 1
ATOM 760 N N . PHE A 1 99 ? 0.436 -0.402 -13.514 1.00 96.06 99 PHE A N 1
ATOM 761 C CA . PHE A 1 99 ? -0.928 -0.076 -13.941 1.00 96.06 99 PHE A CA 1
ATOM 762 C C . PHE A 1 99 ? -0.947 1.021 -15.007 1.00 96.06 99 PHE A C 1
ATOM 764 O O . PHE A 1 99 ? -1.625 0.865 -16.013 1.00 96.06 99 PHE A O 1
ATOM 771 N N . GLN A 1 100 ? -0.141 2.076 -14.848 1.00 96.06 100 GLN A N 1
ATOM 772 C CA . GLN A 1 100 ? -0.027 3.127 -15.867 1.00 96.06 100 GLN A CA 1
ATOM 773 C C . GLN A 1 100 ? 0.493 2.582 -17.201 1.00 96.06 100 GLN A C 1
ATOM 775 O O . GLN A 1 100 ? -0.009 2.962 -18.256 1.00 96.06 100 GLN A O 1
ATOM 780 N N . VAL A 1 101 ? 1.484 1.684 -17.167 1.00 92.81 101 VAL A N 1
ATOM 781 C CA . VAL A 1 101 ? 1.958 1.005 -18.380 1.00 92.81 101 VAL A CA 1
ATOM 782 C C . VAL A 1 101 ? 0.830 0.172 -18.985 1.00 92.81 101 VAL A C 1
ATOM 784 O O . VAL A 1 101 ? 0.601 0.265 -20.187 1.00 92.81 101 VAL A O 1
ATOM 787 N N . ASN A 1 102 ? 0.092 -0.589 -18.175 1.00 90.31 102 ASN A N 1
ATOM 788 C CA . ASN A 1 102 ? -1.005 -1.419 -18.664 1.00 90.31 102 ASN A CA 1
ATOM 789 C C . ASN A 1 102 ? -2.124 -0.593 -19.313 1.00 90.31 102 ASN A C 1
ATOM 791 O O . ASN A 1 102 ? -2.563 -0.944 -20.398 1.00 90.31 102 ASN A O 1
ATOM 795 N N . ASP A 1 103 ? -2.512 0.540 -18.726 1.00 91.44 103 ASP A N 1
ATOM 796 C CA . ASP A 1 103 ? -3.524 1.439 -19.301 1.00 91.44 103 ASP A CA 1
ATOM 797 C C . ASP A 1 103 ? -3.110 1.953 -20.696 1.00 91.44 103 ASP A C 1
ATOM 799 O O . ASP A 1 103 ? -3.928 2.064 -21.619 1.00 91.44 103 ASP A O 1
ATOM 803 N N . VAL A 1 104 ? -1.817 2.249 -20.880 1.00 90.69 104 VAL A N 1
ATOM 804 C CA . VAL A 1 104 ? -1.259 2.642 -22.184 1.00 90.69 104 VAL A CA 1
ATOM 805 C C . VAL A 1 104 ? -1.272 1.464 -23.157 1.00 90.69 104 VAL A C 1
ATOM 807 O O . VAL A 1 104 ? -1.669 1.632 -24.309 1.00 90.69 104 VAL A O 1
ATOM 810 N N . LEU A 1 105 ? -0.866 0.275 -22.713 1.00 87.06 105 LEU A N 1
ATOM 811 C CA . LEU A 1 105 ? -0.862 -0.926 -23.550 1.00 87.06 105 LEU A CA 1
ATOM 812 C C . LEU A 1 105 ? -2.272 -1.332 -23.983 1.00 87.06 105 LEU A C 1
ATOM 814 O O . LEU A 1 105 ? -2.477 -1.628 -25.158 1.00 87.06 105 LEU A O 1
ATOM 818 N N . ASP A 1 106 ? -3.249 -1.273 -23.083 1.00 86.88 106 ASP A N 1
ATOM 819 C CA . ASP A 1 106 ? -4.659 -1.534 -23.377 1.00 86.88 106 ASP A CA 1
ATOM 820 C C . ASP A 1 106 ? -5.192 -0.559 -24.434 1.00 86.88 106 ASP A C 1
ATOM 822 O O . ASP A 1 106 ? -5.955 -0.944 -25.321 1.00 86.88 106 ASP A O 1
ATOM 826 N N . SER A 1 107 ? -4.726 0.693 -24.402 1.00 87.06 107 SER A N 1
ATOM 827 C CA . SER A 1 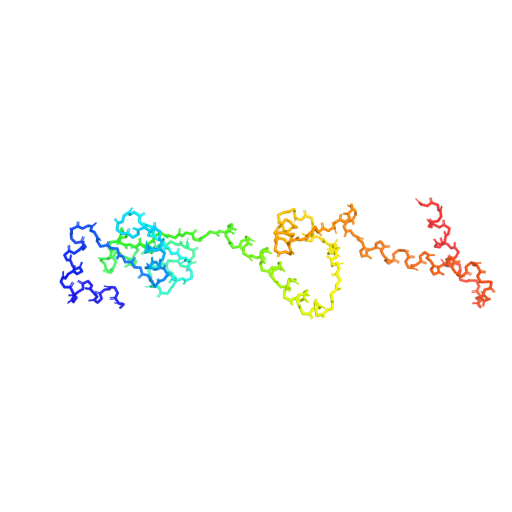107 ? -5.065 1.699 -25.414 1.00 87.06 107 SER A CA 1
ATOM 828 C C . SER A 1 107 ? -4.453 1.395 -26.791 1.00 87.06 107 SER A C 1
ATOM 830 O O . SER A 1 107 ? -5.039 1.755 -27.815 1.00 87.06 107 SER A O 1
ATOM 832 N N . LEU A 1 108 ? -3.295 0.725 -26.835 1.00 80.56 108 LEU A N 1
ATOM 833 C CA . LEU A 1 108 ? -2.610 0.310 -28.067 1.00 80.56 108 LEU A CA 1
ATOM 834 C C . LEU A 1 108 ? -3.156 -1.018 -28.628 1.00 80.56 108 LEU A C 1
ATOM 836 O O . LEU A 1 108 ? -3.203 -1.198 -29.843 1.00 80.56 108 LEU A O 1
ATOM 840 N N . ASN A 1 109 ? -3.62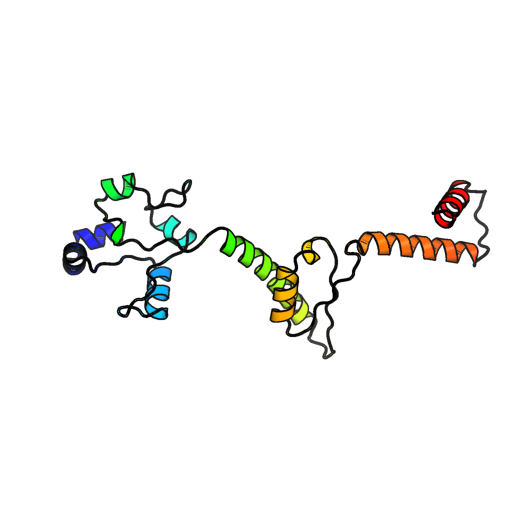4 -1.925 -27.767 1.00 65.38 109 ASN A N 1
ATOM 841 C CA . ASN A 1 109 ? -4.051 -3.292 -28.099 1.00 65.38 109 ASN A CA 1
ATOM 842 C C . ASN A 1 109 ? -5.425 -3.417 -28.797 1.00 65.38 109 ASN A C 1
ATOM 844 O O . ASN A 1 109 ? -5.995 -4.508 -28.862 1.00 65.38 109 ASN A O 1
ATOM 848 N N . ASN A 1 110 ? -5.947 -2.348 -29.411 1.00 55.22 110 ASN A N 1
ATOM 849 C CA . ASN A 1 110 ? -7.071 -2.472 -30.352 1.00 55.22 110 ASN A CA 1
ATOM 850 C C . ASN A 1 110 ? -6.699 -3.259 -31.632 1.00 55.22 110 ASN A C 1
ATOM 852 O O . ASN A 1 110 ? -7.589 -3.623 -32.405 1.00 55.22 110 ASN A O 1
ATOM 856 N N . GLU A 1 111 ? -5.417 -3.583 -31.845 1.00 53.53 111 GLU A N 1
ATOM 857 C CA . GLU A 1 111 ? -4.934 -4.408 -32.957 1.00 53.53 111 GLU A CA 1
ATOM 858 C C . GLU A 1 111 ? -4.319 -5.732 -32.456 1.00 53.53 111 GLU A C 1
ATOM 860 O O . GLU A 1 111 ? -3.353 -5.770 -31.701 1.00 53.53 111 GLU A O 1
ATOM 865 N N . LYS A 1 112 ? -4.934 -6.849 -32.867 1.00 48.16 112 LYS A N 1
ATOM 866 C CA . LYS A 1 112 ? -4.701 -8.222 -32.385 1.00 48.16 112 LYS A CA 1
ATOM 867 C C . LYS A 1 112 ? -3.356 -8.812 -32.848 1.00 48.16 112 LYS A C 1
ATOM 869 O O . LYS A 1 112 ? -3.320 -9.518 -33.857 1.00 48.16 112 LYS A O 1
ATOM 874 N N . GLY A 1 113 ? -2.280 -8.593 -32.097 1.00 59.25 113 GLY A N 1
ATOM 875 C CA . GLY A 1 113 ? -0.998 -9.298 -32.253 1.00 59.25 113 GLY A CA 1
ATOM 876 C C . GLY A 1 113 ? -0.454 -9.829 -30.923 1.00 59.25 113 GLY A C 1
ATOM 877 O O . GLY A 1 113 ? -0.841 -9.349 -29.862 1.00 59.25 113 GLY A O 1
ATOM 878 N N . GLU A 1 114 ? 0.444 -10.823 -30.964 1.00 69.38 114 GLU A N 1
ATOM 879 C CA . GLU A 1 114 ? 1.248 -11.195 -29.789 1.00 69.38 114 GLU A CA 1
ATOM 880 C C . GLU A 1 114 ? 2.140 -10.006 -29.405 1.00 69.38 114 GLU A C 1
ATOM 882 O O . GLU A 1 114 ? 3.097 -9.673 -30.107 1.00 69.38 114 GLU A O 1
ATOM 887 N N . PHE A 1 115 ? 1.801 -9.340 -28.302 1.00 75.88 115 PHE A N 1
ATOM 888 C CA . PHE A 1 115 ? 2.553 -8.203 -27.791 1.00 75.88 115 PHE A CA 1
ATOM 889 C C . PHE A 1 115 ? 3.654 -8.683 -26.838 1.00 75.88 115 PHE A C 1
ATOM 891 O O . PHE A 1 115 ? 3.377 -9.307 -25.816 1.00 75.88 115 PHE A O 1
ATOM 898 N N . LEU A 1 116 ? 4.913 -8.379 -27.166 1.00 86.00 116 LEU A N 1
ATOM 899 C CA . LEU A 1 116 ? 6.070 -8.671 -26.320 1.00 86.00 116 LEU A CA 1
ATOM 900 C C . LEU A 1 116 ? 6.631 -7.370 -25.746 1.00 86.00 116 LEU A C 1
ATOM 902 O O . LEU A 1 116 ? 7.225 -6.575 -26.480 1.00 86.00 116 LEU A O 1
ATOM 906 N N . LEU A 1 117 ? 6.504 -7.176 -24.431 1.00 90.12 117 LEU A N 1
ATOM 907 C CA . LEU A 1 117 ? 7.042 -5.989 -23.772 1.00 90.12 117 LEU A CA 1
ATOM 908 C C . LEU A 1 117 ? 8.557 -6.117 -23.581 1.00 90.12 117 LEU A C 1
ATOM 910 O O . LEU A 1 117 ? 9.038 -6.942 -22.801 1.00 90.12 117 LEU A O 1
ATOM 914 N N . ARG A 1 118 ? 9.309 -5.264 -24.277 1.00 91.75 118 ARG A N 1
ATOM 915 C CA . ARG A 1 118 ? 10.737 -5.040 -24.032 1.00 91.75 118 ARG A CA 1
ATOM 916 C C . ARG A 1 118 ? 10.897 -3.789 -23.185 1.00 91.75 118 ARG A C 1
ATOM 918 O O . ARG A 1 118 ? 10.247 -2.785 -23.460 1.00 91.75 118 ARG A O 1
ATOM 925 N N . VAL A 1 119 ? 11.744 -3.863 -22.169 1.00 92.75 119 VAL A N 1
ATOM 926 C CA . VAL A 1 119 ? 11.927 -2.785 -21.191 1.00 92.75 119 VAL A CA 1
ATOM 927 C C . VAL A 1 119 ? 13.391 -2.389 -21.087 1.00 92.75 119 VAL A C 1
ATOM 929 O O . VAL A 1 119 ? 14.272 -3.235 -21.240 1.00 92.75 119 VAL A O 1
ATOM 932 N N . ASP A 1 120 ? 13.647 -1.122 -20.781 1.00 91.44 120 ASP A N 1
ATOM 933 C CA . ASP A 1 120 ? 14.979 -0.599 -20.493 1.00 91.44 120 ASP A CA 1
ATOM 934 C C . ASP A 1 120 ? 14.963 0.513 -19.430 1.00 91.44 120 ASP A C 1
ATOM 936 O O . ASP A 1 120 ? 13.916 0.874 -18.882 1.00 91.44 120 ASP A O 1
ATOM 940 N N . GLY A 1 121 ? 16.154 1.005 -19.080 1.00 88.31 121 GLY A N 1
ATOM 941 C CA . GLY A 1 121 ? 16.338 2.073 -18.106 1.00 88.31 121 GLY A CA 1
ATOM 942 C C . GLY A 1 121 ? 16.399 1.589 -16.657 1.00 88.31 121 GLY A C 1
ATOM 943 O O . GLY A 1 121 ? 16.017 0.467 -16.311 1.00 88.31 121 GLY A O 1
ATOM 944 N N . GLY A 1 122 ? 16.896 2.458 -15.773 1.00 89.56 122 GLY A N 1
ATOM 945 C CA . GLY A 1 122 ? 17.301 2.081 -14.413 1.00 89.56 122 GLY A CA 1
ATOM 946 C C . GLY A 1 122 ? 16.212 1.424 -13.553 1.00 89.56 122 GLY A C 1
ATOM 947 O O . GLY A 1 122 ? 16.519 0.561 -12.733 1.00 89.56 122 GLY A O 1
ATOM 948 N N . ALA A 1 123 ? 14.933 1.757 -13.760 1.00 91.88 123 ALA A N 1
ATOM 949 C CA . ALA A 1 123 ? 13.826 1.144 -13.018 1.00 91.88 123 ALA A CA 1
ATOM 950 C C . ALA A 1 123 ? 13.702 -0.370 -13.277 1.00 91.88 123 ALA A C 1
ATOM 952 O O . ALA A 1 123 ? 13.317 -1.124 -12.381 1.00 91.88 123 ALA A O 1
ATOM 953 N N . THR A 1 124 ? 14.092 -0.834 -14.469 1.00 93.25 124 THR A N 1
ATOM 954 C CA . THR A 1 124 ? 14.021 -2.252 -14.858 1.00 93.25 124 THR A CA 1
ATOM 955 C C . THR A 1 124 ? 15.017 -3.130 -14.110 1.00 93.25 124 THR A C 1
ATOM 957 O O . THR A 1 124 ? 14.852 -4.349 -14.077 1.00 93.25 124 THR A O 1
ATOM 960 N N . ALA A 1 125 ? 16.006 -2.542 -13.425 1.00 92.12 125 ALA A N 1
ATOM 961 C CA . ALA A 1 125 ? 16.882 -3.269 -12.510 1.00 92.12 125 ALA A CA 1
ATOM 962 C C . ALA A 1 125 ? 16.109 -3.889 -11.325 1.00 92.12 125 ALA A C 1
ATOM 964 O O . ALA A 1 125 ? 16.565 -4.863 -10.723 1.00 92.12 125 ALA A O 1
ATOM 965 N N . ASN A 1 126 ? 14.922 -3.368 -10.993 1.00 94.81 126 ASN A N 1
ATOM 966 C CA . ASN A 1 126 ? 14.084 -3.893 -9.922 1.00 94.81 126 ASN A CA 1
ATOM 967 C C . ASN A 1 126 ? 13.319 -5.154 -10.369 1.00 94.81 126 ASN A C 1
ATOM 969 O O . ASN A 1 126 ? 12.307 -5.077 -11.062 1.00 94.81 126 ASN A O 1
ATOM 973 N N . ASN A 1 127 ? 13.770 -6.325 -9.914 1.00 95.44 127 ASN A N 1
ATOM 974 C CA . ASN A 1 127 ? 13.146 -7.608 -10.261 1.00 95.44 127 ASN A CA 1
ATOM 975 C C . ASN A 1 127 ? 11.679 -7.720 -9.804 1.00 95.44 127 ASN A C 1
ATOM 977 O O . ASN A 1 127 ? 10.876 -8.324 -10.507 1.00 95.44 127 ASN A O 1
ATOM 981 N N . LEU A 1 128 ? 11.311 -7.128 -8.659 1.00 96.44 128 L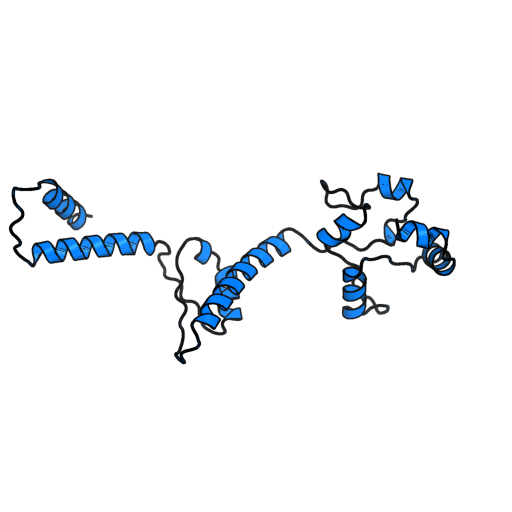EU A N 1
ATOM 982 C CA . LEU A 1 128 ? 9.924 -7.152 -8.181 1.00 96.44 128 LEU A CA 1
ATOM 983 C C . LEU A 1 128 ? 9.008 -6.371 -9.130 1.00 96.44 128 LEU A C 1
ATOM 985 O O . LEU A 1 128 ? 7.927 -6.851 -9.449 1.00 96.44 128 LEU A O 1
ATOM 989 N N . LEU A 1 129 ? 9.456 -5.209 -9.614 1.00 96.81 129 LEU A N 1
ATOM 990 C CA . LEU A 1 129 ? 8.713 -4.416 -10.598 1.00 96.81 129 LEU A CA 1
ATOM 991 C C . LEU A 1 129 ? 8.472 -5.217 -11.886 1.00 96.81 129 LEU A C 1
ATOM 993 O O . LEU A 1 129 ? 7.353 -5.254 -12.386 1.00 96.81 129 LEU A O 1
ATOM 997 N N . MET A 1 130 ? 9.506 -5.899 -12.388 1.00 96.38 130 MET A N 1
ATOM 998 C CA . MET A 1 130 ? 9.408 -6.705 -13.612 1.00 96.38 130 MET A CA 1
ATOM 999 C C . MET A 1 130 ? 8.470 -7.901 -13.453 1.00 96.38 130 MET A C 1
ATOM 1001 O O . MET A 1 130 ? 7.717 -8.206 -14.374 1.00 96.38 130 MET A O 1
ATOM 1005 N N . HIS A 1 131 ? 8.474 -8.549 -12.286 1.00 96.31 131 HIS A N 1
ATOM 1006 C CA . HIS A 1 131 ? 7.532 -9.631 -12.000 1.00 96.31 131 HIS A CA 1
ATOM 1007 C C . HIS A 1 131 ? 6.093 -9.115 -11.901 1.00 96.31 131 HIS A C 1
ATOM 1009 O O . HIS A 1 131 ? 5.222 -9.676 -12.551 1.00 96.31 131 HIS A O 1
ATOM 1015 N N . ILE A 1 132 ? 5.849 -8.008 -11.185 1.00 96.19 132 ILE A N 1
ATOM 1016 C CA . ILE A 1 132 ? 4.510 -7.397 -11.100 1.00 96.19 132 ILE A CA 1
ATOM 1017 C C . ILE A 1 132 ? 3.996 -7.020 -12.496 1.00 96.19 132 ILE A C 1
ATOM 1019 O O . ILE A 1 132 ? 2.838 -7.275 -12.811 1.00 96.19 132 ILE A O 1
ATOM 1023 N N . GLN A 1 133 ? 4.845 -6.432 -13.345 1.00 95.81 133 GLN A N 1
ATOM 1024 C CA . GLN A 1 133 ? 4.471 -6.087 -14.718 1.00 95.81 133 GLN A CA 1
ATOM 1025 C C . GLN A 1 133 ? 4.107 -7.331 -15.543 1.00 95.81 133 GLN A C 1
ATOM 1027 O O . GLN A 1 133 ? 3.093 -7.321 -16.238 1.00 95.81 133 GLN A O 1
ATOM 1032 N N . ALA A 1 134 ? 4.912 -8.395 -15.465 1.00 93.75 134 ALA A N 1
ATOM 1033 C CA . ALA A 1 134 ? 4.646 -9.642 -16.179 1.00 93.75 134 ALA A CA 1
ATOM 1034 C C . ALA A 1 134 ? 3.349 -10.313 -15.699 1.00 93.75 134 ALA A C 1
ATOM 1036 O O . ALA A 1 134 ? 2.560 -10.772 -16.525 1.00 93.75 134 ALA A O 1
ATOM 1037 N N . ASP A 1 135 ? 3.104 -10.315 -14.386 1.00 94.38 135 ASP A N 1
ATOM 1038 C CA . ASP A 1 135 ? 1.891 -10.868 -13.779 1.00 94.38 135 ASP A CA 1
ATOM 1039 C C . ASP A 1 135 ? 0.638 -10.099 -14.218 1.00 94.38 135 ASP A C 1
ATOM 1041 O O . ASP A 1 135 ? -0.377 -10.714 -14.542 1.00 94.38 135 ASP A O 1
ATOM 1045 N N . LEU A 1 136 ? 0.705 -8.763 -14.270 1.00 91.62 136 LEU A N 1
ATOM 1046 C CA . LEU A 1 136 ? -0.411 -7.923 -14.718 1.00 91.62 136 LEU A CA 1
ATOM 1047 C C . LEU A 1 136 ? -0.732 -8.121 -16.203 1.00 91.62 136 LEU A C 1
ATOM 1049 O O . LEU A 1 136 ? -1.902 -8.183 -16.568 1.00 91.62 136 LEU A O 1
ATOM 1053 N N . MET A 1 137 ? 0.292 -8.249 -17.047 1.00 87.88 137 MET A N 1
ATOM 1054 C CA . MET A 1 137 ? 0.113 -8.428 -18.491 1.00 87.88 137 MET A CA 1
ATOM 1055 C C . MET A 1 137 ? -0.229 -9.865 -18.898 1.00 87.88 137 MET A C 1
ATOM 1057 O O . MET A 1 137 ? -0.731 -10.094 -19.996 1.00 87.88 137 MET A O 1
ATOM 1061 N N . GLY A 1 138 ? 0.106 -10.851 -18.063 1.00 88.12 138 GLY A N 1
ATOM 1062 C CA . GLY A 1 138 ? 0.003 -12.268 -18.414 1.00 88.12 138 GLY A CA 1
ATOM 1063 C C . GLY A 1 138 ? 0.998 -12.724 -19.493 1.00 88.12 138 GLY A C 1
ATOM 1064 O O . GLY A 1 138 ? 0.855 -13.824 -20.027 1.00 88.12 138 GLY A O 1
ATOM 1065 N N . THR A 1 139 ? 2.010 -11.912 -19.819 1.00 88.00 139 THR A N 1
ATOM 1066 C CA . THR A 1 139 ? 3.044 -12.207 -20.826 1.00 88.00 139 THR A CA 1
ATOM 1067 C C . THR A 1 139 ? 4.444 -11.898 -20.292 1.00 88.00 139 THR A C 1
ATOM 1069 O O . THR A 1 139 ? 4.594 -10.970 -19.493 1.00 88.00 139 THR A O 1
ATOM 1072 N N . PRO A 1 140 ? 5.497 -12.597 -20.754 1.00 90.56 140 PRO A N 1
ATOM 1073 C CA . PRO A 1 140 ? 6.865 -12.318 -20.326 1.00 90.56 140 PRO A CA 1
ATOM 1074 C C . PRO A 1 140 ? 7.321 -10.888 -20.645 1.00 90.56 140 PRO A C 1
ATOM 1076 O O . PRO A 1 140 ? 7.117 -10.389 -21.752 1.00 90.56 140 PRO A O 1
ATOM 1079 N N . VAL A 1 141 ? 8.018 -10.268 -19.691 1.00 93.06 141 VAL A N 1
ATOM 1080 C CA . VAL A 1 141 ? 8.709 -8.984 -19.869 1.00 93.06 141 VAL A CA 1
ATOM 1081 C C . VAL A 1 141 ? 10.183 -9.253 -20.158 1.00 93.06 141 VAL A C 1
ATOM 1083 O O . VAL A 1 141 ? 10.864 -9.929 -19.383 1.00 93.06 141 VAL A O 1
ATOM 1086 N N . VAL A 1 142 ? 10.691 -8.736 -21.276 1.00 93.06 142 VAL A N 1
ATOM 1087 C CA . VAL A 1 142 ? 12.070 -8.976 -21.721 1.00 93.06 142 VAL A CA 1
ATOM 1088 C C . VAL A 1 142 ? 12.955 -7.804 -21.329 1.00 93.06 142 VAL A C 1
ATOM 1090 O O . VAL A 1 142 ? 12.831 -6.707 -21.873 1.00 93.06 142 VAL A O 1
ATOM 1093 N N . ARG A 1 143 ? 13.886 -8.070 -20.410 1.00 93.19 143 ARG A N 1
ATOM 1094 C CA . ARG A 1 143 ? 14.926 -7.131 -19.987 1.00 93.19 143 ARG A CA 1
ATOM 1095 C C . ARG A 1 143 ? 16.271 -7.503 -20.634 1.00 93.19 143 ARG A C 1
ATOM 1097 O O . ARG A 1 143 ? 16.683 -8.659 -20.502 1.00 93.19 143 ARG A O 1
ATOM 1104 N N . PRO A 1 144 ? 16.960 -6.570 -21.312 1.00 90.12 144 PRO A N 1
ATOM 1105 C CA . PRO A 1 144 ? 18.301 -6.794 -21.847 1.00 90.12 144 PRO A CA 1
ATOM 1106 C C . PRO A 1 144 ? 19.336 -6.961 -20.723 1.00 90.12 144 PRO A C 1
ATOM 1108 O O . PRO A 1 144 ? 19.105 -6.578 -19.577 1.00 90.12 144 PRO A O 1
ATOM 1111 N N . VAL A 1 145 ? 20.487 -7.555 -21.054 1.00 87.00 145 VAL A N 1
ATOM 1112 C CA . VAL A 1 145 ? 21.605 -7.701 -20.102 1.00 87.00 145 VAL A CA 1
ATOM 1113 C C . VAL A 1 145 ? 22.195 -6.335 -19.749 1.00 87.00 145 VAL A C 1
ATOM 1115 O O . VAL A 1 145 ? 22.476 -6.077 -18.581 1.00 87.00 145 VAL A O 1
ATOM 1118 N N . ASP A 1 146 ? 22.349 -5.468 -20.751 1.00 84.38 146 ASP A N 1
ATOM 1119 C CA . ASP A 1 146 ? 22.726 -4.070 -20.565 1.00 84.38 146 ASP A CA 1
ATOM 1120 C C . ASP A 1 146 ? 21.467 -3.201 -20.513 1.00 84.38 146 ASP A C 1
ATOM 1122 O O . ASP A 1 146 ? 20.656 -3.212 -21.439 1.00 84.38 146 ASP A O 1
ATOM 1126 N N . ILE A 1 147 ? 21.298 -2.482 -19.406 1.00 80.62 147 ILE A N 1
ATOM 1127 C CA . ILE A 1 147 ? 20.122 -1.656 -19.122 1.00 80.62 147 ILE A CA 1
ATOM 1128 C C . ILE A 1 147 ? 20.276 -0.253 -19.739 1.00 80.62 147 ILE A C 1
ATOM 1130 O O . ILE A 1 147 ? 19.273 0.423 -19.976 1.00 80.62 147 ILE A O 1
ATOM 1134 N N . GLU A 1 148 ? 21.502 0.166 -20.071 1.00 84.75 148 GLU A N 1
ATOM 1135 C CA . GLU A 1 148 ? 21.813 1.464 -20.686 1.00 84.75 148 GLU A CA 1
ATOM 1136 C C . GLU A 1 148 ? 21.661 1.422 -22.218 1.00 84.75 148 GLU A C 1
ATOM 1138 O O . GLU A 1 148 ? 22.462 1.970 -22.984 1.00 84.75 148 GLU A O 1
ATOM 1143 N N . THR A 1 149 ? 20.580 0.792 -22.692 1.00 85.88 149 THR A N 1
ATOM 1144 C CA . THR A 1 149 ? 20.258 0.671 -24.125 1.00 85.88 149 THR A CA 1
ATOM 1145 C C . THR A 1 149 ? 20.121 2.027 -24.809 1.00 85.88 149 THR A C 1
ATOM 1147 O O . THR A 1 149 ? 20.417 2.140 -25.996 1.00 85.88 149 THR A O 1
ATOM 1150 N N . THR A 1 150 ? 19.723 3.067 -24.070 1.00 86.69 150 THR A N 1
ATOM 1151 C CA . THR A 1 150 ? 19.631 4.443 -24.577 1.00 86.69 150 THR A CA 1
ATOM 1152 C C . THR A 1 150 ? 20.992 4.951 -25.059 1.00 86.69 150 THR A C 1
ATOM 1154 O O . THR A 1 150 ? 21.112 5.427 -26.190 1.00 86.69 150 THR A O 1
ATOM 1157 N N . ALA A 1 151 ? 22.033 4.824 -24.228 1.00 87.44 151 ALA A N 1
ATOM 1158 C CA . ALA A 1 151 ? 23.383 5.256 -24.585 1.00 87.44 151 ALA A CA 1
ATOM 1159 C C . ALA A 1 151 ? 23.953 4.392 -25.718 1.00 87.44 151 ALA A C 1
ATOM 1161 O O . ALA A 1 151 ? 24.525 4.912 -26.679 1.00 87.44 151 ALA A O 1
ATOM 1162 N N . LEU A 1 152 ? 23.719 3.080 -25.644 1.00 86.62 152 LEU A N 1
ATOM 1163 C CA . LEU A 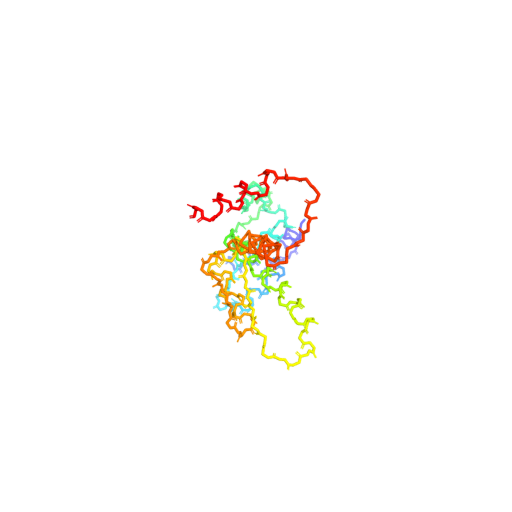1 152 ? 24.128 2.131 -26.672 1.00 86.62 152 LEU A CA 1
ATOM 1164 C C . LEU A 1 152 ? 23.475 2.433 -28.034 1.00 86.62 152 LEU A C 1
ATOM 1166 O O . LEU A 1 152 ? 24.138 2.382 -29.068 1.00 86.62 152 LEU A O 1
ATOM 1170 N N . GLY A 1 153 ? 22.195 2.808 -28.047 1.00 87.38 153 GLY A N 1
ATOM 1171 C CA . GLY A 1 153 ? 21.468 3.187 -29.258 1.00 87.38 153 GLY A CA 1
ATOM 1172 C C . GLY A 1 153 ? 22.057 4.425 -29.935 1.00 87.38 153 GLY A C 1
ATOM 1173 O O . GLY A 1 153 ? 22.241 4.431 -31.153 1.00 87.38 153 GLY A O 1
ATOM 1174 N N . ALA A 1 154 ? 22.426 5.444 -29.153 1.00 90.00 154 ALA A N 1
ATOM 1175 C CA . ALA A 1 154 ? 23.099 6.634 -29.673 1.00 90.00 154 ALA A CA 1
ATOM 1176 C C . ALA A 1 154 ? 24.485 6.304 -30.256 1.00 90.00 154 ALA A C 1
ATOM 1178 O O . ALA A 1 154 ? 24.831 6.786 -31.337 1.00 90.00 154 ALA A O 1
ATOM 1179 N N . ALA A 1 155 ? 25.250 5.439 -29.581 1.00 90.12 155 ALA A N 1
ATOM 1180 C CA . ALA A 1 155 ? 26.548 4.980 -30.066 1.00 90.12 155 ALA A CA 1
ATOM 1181 C C . ALA A 1 155 ? 26.423 4.212 -31.393 1.00 90.12 155 ALA A C 1
ATOM 1183 O O . ALA A 1 155 ? 27.165 4.490 -32.335 1.00 90.12 155 ALA A O 1
ATOM 1184 N N . TYR A 1 156 ? 25.445 3.306 -31.511 1.00 89.69 156 TYR A N 1
ATOM 1185 C CA . TYR A 1 156 ? 25.199 2.584 -32.760 1.00 89.69 156 TYR A CA 1
ATOM 1186 C C . TYR A 1 156 ? 24.761 3.502 -33.899 1.00 89.69 156 TYR A C 1
ATOM 1188 O O . TYR A 1 156 ? 25.244 3.340 -35.019 1.00 89.69 156 TYR A O 1
ATOM 1196 N N . ALA A 1 157 ? 23.887 4.477 -33.640 1.00 88.94 157 ALA A N 1
ATOM 1197 C CA . ALA A 1 157 ? 23.466 5.433 -34.661 1.00 88.94 157 ALA A CA 1
ATOM 1198 C C . ALA A 1 157 ? 24.657 6.237 -35.209 1.00 88.94 157 ALA A C 1
ATOM 1200 O O . ALA A 1 157 ? 24.794 6.380 -36.425 1.00 88.94 157 ALA A O 1
ATOM 1201 N N . LEU A 1 158 ? 25.551 6.699 -34.326 1.00 88.94 158 LEU A N 1
ATOM 1202 C CA . LEU A 1 158 ? 26.784 7.379 -34.724 1.00 88.94 158 LEU A CA 1
ATOM 1203 C C . LEU A 1 158 ? 27.703 6.450 -35.524 1.00 88.94 158 LEU A C 1
ATOM 1205 O O . LEU A 1 158 ? 28.195 6.840 -36.580 1.00 88.94 158 LEU A O 1
ATOM 1209 N N . TYR A 1 159 ? 27.899 5.219 -35.052 1.00 87.06 159 TYR A N 1
ATOM 1210 C CA . TYR A 1 159 ? 28.728 4.230 -35.732 1.00 87.06 159 TYR A CA 1
ATOM 1211 C C . TYR A 1 159 ? 28.238 3.952 -37.160 1.00 87.06 159 TYR A C 1
ATOM 1213 O O . TYR A 1 159 ? 29.020 4.026 -38.107 1.00 87.06 159 TYR A O 1
ATOM 1221 N N . PHE A 1 160 ? 26.941 3.687 -37.343 1.00 86.56 160 PHE A N 1
ATOM 1222 C CA . PHE A 1 160 ? 26.382 3.437 -38.672 1.00 86.56 160 PHE A CA 1
ATOM 1223 C C . PHE A 1 160 ? 26.456 4.666 -39.574 1.00 86.56 160 PHE A C 1
ATOM 1225 O O . PHE A 1 160 ? 26.772 4.525 -40.751 1.00 86.56 160 PHE A O 1
ATOM 1232 N N . PHE A 1 161 ? 26.214 5.862 -39.036 1.00 85.38 161 PHE A N 1
ATOM 1233 C CA . PHE A 1 161 ? 26.356 7.100 -39.796 1.00 85.38 161 PHE A CA 1
ATOM 1234 C C . PHE A 1 161 ? 27.788 7.291 -40.314 1.00 85.38 161 PHE A C 1
ATOM 1236 O O . PHE A 1 161 ? 27.983 7.573 -41.494 1.00 85.38 161 PHE A O 1
ATOM 1243 N N . LEU A 1 162 ? 28.791 7.076 -39.458 1.00 81.44 162 LEU A N 1
ATOM 1244 C CA . LEU A 1 162 ? 30.198 7.158 -39.847 1.00 81.44 162 LEU A CA 1
ATOM 1245 C C . LEU A 1 162 ? 30.561 6.100 -40.894 1.00 81.44 162 LEU A C 1
ATOM 1247 O O . LEU A 1 162 ? 31.187 6.430 -41.897 1.00 81.44 162 LEU A O 1
ATOM 1251 N N . LYS A 1 163 ? 30.097 4.859 -40.718 1.00 78.25 163 LYS A N 1
ATOM 1252 C CA . LYS A 1 163 ? 30.325 3.783 -41.688 1.00 78.25 163 LYS A CA 1
ATOM 1253 C C . LYS A 1 163 ? 29.695 4.080 -43.053 1.00 78.25 163 LYS A C 1
ATOM 1255 O O . LYS A 1 163 ? 30.310 3.817 -44.080 1.00 78.25 163 LYS A O 1
ATOM 1260 N N . MET A 1 164 ? 28.498 4.672 -43.085 1.00 81.62 164 MET A N 1
ATOM 1261 C CA . MET A 1 164 ? 27.889 5.114 -44.344 1.00 81.62 164 MET A CA 1
ATOM 1262 C C . MET A 1 164 ? 28.742 6.177 -45.047 1.00 81.62 164 MET A C 1
ATOM 1264 O O . MET A 1 164 ? 28.897 6.104 -46.261 1.00 81.62 164 MET A O 1
ATOM 1268 N N . LEU A 1 165 ? 29.323 7.126 -44.305 1.00 75.50 165 LEU A N 1
ATOM 1269 C CA . LEU A 1 165 ? 30.220 8.145 -44.867 1.00 75.50 165 LEU A CA 1
ATOM 1270 C C . LEU A 1 165 ? 31.551 7.577 -45.381 1.00 75.50 165 LEU A C 1
ATOM 1272 O O . LEU A 1 165 ? 32.150 8.188 -46.256 1.00 75.50 165 LEU A O 1
ATOM 1276 N N . GLU A 1 166 ? 32.020 6.440 -44.864 1.00 70.25 166 GLU A N 1
ATOM 1277 C CA . GLU A 1 166 ? 33.189 5.740 -45.417 1.00 70.25 166 GLU A CA 1
ATOM 1278 C C . GLU A 1 166 ? 32.856 4.996 -46.721 1.00 70.25 166 GLU A C 1
ATOM 1280 O O . GLU A 1 166 ? 33.675 4.956 -47.637 1.00 70.25 166 GLU A O 1
ATOM 1285 N N . GLU A 1 167 ? 31.659 4.406 -46.820 1.00 67.56 167 GLU A N 1
ATOM 1286 C CA . GLU A 1 167 ? 31.230 3.628 -47.993 1.00 67.56 167 GLU A CA 1
ATOM 1287 C C . GLU A 1 167 ? 30.770 4.511 -49.164 1.00 67.56 167 GLU A C 1
ATOM 1289 O O . GLU A 1 167 ? 30.959 4.159 -50.331 1.00 67.56 167 GLU A O 1
ATOM 1294 N N . THR A 1 168 ? 30.177 5.670 -48.879 1.00 58.84 168 THR A N 1
ATOM 1295 C CA . THR A 1 168 ? 29.902 6.694 -49.887 1.00 58.84 168 THR A CA 1
ATOM 1296 C C . THR A 1 168 ? 31.059 7.683 -49.881 1.00 58.84 168 THR A C 1
ATOM 1298 O O . THR A 1 168 ? 31.161 8.449 -48.934 1.00 58.84 168 THR A O 1
ATOM 1301 N N . ASP A 1 169 ? 31.909 7.688 -50.912 1.00 56.22 169 ASP A N 1
ATOM 1302 C CA . ASP A 1 169 ? 33.030 8.631 -51.111 1.00 56.22 169 ASP A CA 1
ATOM 1303 C C . ASP A 1 169 ? 32.512 10.078 -51.309 1.00 56.22 169 ASP A C 1
ATOM 1305 O O . ASP A 1 169 ? 32.578 10.672 -52.387 1.00 56.22 169 ASP A O 1
ATOM 1309 N N . VAL A 1 170 ? 31.848 10.618 -50.285 1.00 56.59 170 VAL A N 1
ATOM 1310 C CA . VAL A 1 170 ? 31.213 11.932 -50.282 1.00 56.59 170 VAL A CA 1
ATOM 1311 C C . VAL A 1 170 ? 32.327 12.946 -50.053 1.00 56.59 170 VAL A C 1
ATOM 1313 O O . VAL A 1 170 ? 32.955 12.928 -48.993 1.00 56.59 170 VAL A O 1
ATOM 1316 N N . PRO A 1 171 ? 32.583 13.865 -51.000 1.00 49.38 171 PRO A N 1
ATOM 1317 C CA . PRO A 1 171 ? 33.663 14.826 -50.868 1.00 49.38 171 PRO A CA 1
ATOM 1318 C C . PRO A 1 171 ? 33.309 15.829 -49.767 1.00 49.38 171 PRO A C 1
ATOM 1320 O O . PRO A 1 171 ? 32.588 16.806 -49.988 1.00 49.38 171 PRO A O 1
ATOM 1323 N N . THR A 1 172 ? 33.806 15.599 -48.554 1.00 55.19 172 THR A N 1
ATOM 1324 C CA . THR A 1 172 ? 33.748 16.592 -47.482 1.00 55.19 172 THR A CA 1
ATOM 1325 C C . THR A 1 172 ? 34.684 17.738 -47.849 1.00 55.19 172 THR A C 1
ATOM 1327 O O . THR A 1 172 ? 35.891 17.537 -47.985 1.00 55.19 172 THR A O 1
ATOM 1330 N N . LYS A 1 173 ? 34.129 18.940 -48.049 1.00 46.81 173 LYS A N 1
ATOM 1331 C CA . LYS A 1 173 ? 34.914 20.168 -48.236 1.00 46.81 173 LYS A CA 1
ATOM 1332 C C . LYS A 1 173 ? 35.848 20.356 -47.037 1.00 46.81 173 LYS A C 1
ATOM 1334 O O . LYS A 1 173 ? 35.360 20.610 -45.944 1.00 46.81 173 LYS A O 1
ATOM 1339 N N . GLU A 1 174 ? 37.145 20.258 -47.325 1.00 47.03 174 GLU A N 1
ATOM 1340 C CA . GLU A 1 174 ? 38.304 20.462 -46.446 1.00 47.03 174 GLU A CA 1
ATOM 1341 C C . GLU A 1 174 ? 38.383 19.525 -45.228 1.00 47.03 174 GLU A C 1
ATOM 1343 O O . GLU A 1 174 ? 37.451 19.378 -44.443 1.00 47.03 174 GLU A O 1
ATOM 1348 N N . ASP A 1 175 ? 39.538 18.866 -45.108 1.00 54.06 175 ASP A N 1
ATOM 1349 C CA . ASP A 1 175 ? 39.937 17.920 -44.068 1.00 54.06 175 ASP A CA 1
ATOM 1350 C C . ASP A 1 175 ? 39.486 18.317 -42.651 1.00 54.06 175 ASP A C 1
ATOM 1352 O O . ASP A 1 175 ? 40.217 18.956 -41.892 1.00 54.06 175 ASP A O 1
ATOM 1356 N N . ASN A 1 176 ? 38.305 17.861 -42.231 1.00 51.56 176 ASN A N 1
ATOM 1357 C CA . ASN A 1 176 ? 37.943 17.882 -40.821 1.00 51.56 176 ASN A CA 1
ATOM 1358 C C . ASN A 1 176 ? 38.723 16.770 -40.107 1.00 51.56 176 ASN A C 1
ATOM 1360 O O . ASN A 1 176 ? 38.244 15.645 -39.956 1.00 51.56 176 ASN A O 1
ATOM 1364 N N . ILE A 1 177 ? 39.934 17.116 -39.660 1.00 54.03 177 ILE A N 1
ATOM 1365 C CA . ILE A 1 177 ? 40.846 16.309 -38.825 1.00 54.03 177 ILE A CA 1
ATOM 1366 C C . ILE A 1 177 ? 40.090 15.615 -37.677 1.00 54.03 177 ILE A C 1
ATOM 1368 O O . ILE A 1 177 ? 40.359 14.457 -37.368 1.00 54.03 177 ILE A O 1
ATOM 1372 N N . VAL A 1 178 ? 39.061 16.278 -37.142 1.00 58.06 178 VAL A N 1
ATOM 1373 C CA . VAL A 1 178 ? 38.193 15.784 -36.066 1.00 58.06 178 VAL A CA 1
ATOM 1374 C C . VAL A 1 178 ? 37.494 14.460 -36.414 1.00 58.06 178 VAL A C 1
ATOM 1376 O O . VAL A 1 178 ? 37.443 13.573 -35.568 1.00 58.06 178 VAL A O 1
ATOM 1379 N N . TYR A 1 179 ? 36.997 14.266 -37.644 1.00 56.69 179 TYR A N 1
ATOM 1380 C CA . TYR A 1 179 ? 36.311 13.015 -38.017 1.00 56.69 179 TYR A CA 1
ATOM 1381 C C . TYR A 1 179 ? 37.278 11.833 -38.115 1.00 56.69 179 TYR A C 1
ATOM 1383 O O . TYR A 1 179 ? 36.975 10.752 -37.614 1.00 56.69 179 TYR A O 1
ATOM 1391 N N . LYS A 1 180 ? 38.457 12.045 -38.715 1.00 57.22 180 LYS A N 1
ATOM 1392 C CA . LYS A 1 180 ? 39.497 11.009 -38.836 1.00 57.22 180 LYS A CA 1
ATOM 1393 C C . LYS A 1 180 ? 40.031 10.593 -37.462 1.00 57.22 180 LYS A C 1
ATOM 1395 O O . LYS A 1 180 ? 40.296 9.415 -37.242 1.00 57.22 180 LYS A O 1
ATOM 1400 N N . GLU A 1 181 ? 40.159 11.539 -36.534 1.00 62.16 181 GLU A N 1
ATOM 1401 C CA . GLU A 1 181 ? 40.639 11.281 -35.173 1.00 62.16 181 GLU A CA 1
ATOM 1402 C C . GLU A 1 181 ? 39.592 10.552 -34.311 1.00 62.16 181 GLU A C 1
ATOM 1404 O O . GLU A 1 181 ? 39.937 9.611 -33.599 1.00 62.16 181 GLU A O 1
ATOM 1409 N N . ILE A 1 182 ? 38.303 10.893 -34.441 1.00 62.91 182 ILE A N 1
ATOM 1410 C CA . ILE A 1 182 ? 37.202 10.166 -33.782 1.00 62.91 182 ILE A CA 1
ATOM 1411 C C . ILE A 1 182 ? 37.090 8.726 -34.308 1.00 62.91 182 ILE A C 1
ATOM 1413 O O . ILE A 1 182 ? 36.988 7.799 -33.507 1.00 62.91 182 ILE A O 1
ATOM 1417 N N . LEU A 1 183 ? 37.154 8.524 -35.629 1.00 56.41 183 LEU A N 1
ATOM 1418 C CA . LEU A 1 183 ? 37.133 7.192 -36.249 1.00 56.41 183 LEU A CA 1
ATOM 1419 C C . LEU A 1 183 ? 38.299 6.322 -35.774 1.00 56.41 183 LEU A C 1
ATOM 1421 O O . LEU A 1 183 ? 38.100 5.175 -35.378 1.00 56.41 183 LEU A O 1
ATOM 1425 N N . LYS A 1 184 ? 39.511 6.887 -35.747 1.00 61.50 184 LYS A N 1
ATOM 1426 C CA . LYS A 1 184 ? 40.704 6.177 -35.283 1.00 61.50 184 LYS A CA 1
ATOM 1427 C C . LYS A 1 184 ? 40.586 5.756 -33.814 1.00 61.50 184 LYS A C 1
ATOM 1429 O O . LYS A 1 184 ? 40.854 4.604 -33.495 1.00 61.50 184 LYS A O 1
ATOM 1434 N N . ASN A 1 185 ? 40.115 6.653 -32.948 1.00 61.94 185 ASN A N 1
ATOM 1435 C CA . ASN A 1 185 ? 39.948 6.364 -31.521 1.00 61.94 185 ASN A CA 1
ATOM 1436 C C . ASN A 1 185 ? 38.830 5.344 -31.231 1.00 61.94 185 ASN A C 1
ATOM 1438 O O . ASN A 1 185 ? 38.900 4.654 -30.221 1.00 61.94 185 ASN A O 1
ATOM 1442 N N . LEU A 1 186 ? 37.814 5.232 -32.095 1.00 58.09 186 LEU A N 1
ATOM 1443 C CA . LEU A 1 186 ? 36.737 4.241 -31.962 1.00 58.09 186 LEU A CA 1
ATOM 1444 C C . LEU A 1 186 ? 37.110 2.855 -32.511 1.00 58.09 186 LEU A C 1
ATOM 1446 O O . LEU A 1 186 ? 36.577 1.865 -32.027 1.00 58.09 186 LEU A O 1
ATOM 1450 N N . CYS A 1 187 ? 37.997 2.761 -33.506 1.00 54.12 187 CYS A N 1
ATOM 1451 C CA . CYS A 1 187 ? 38.499 1.472 -34.006 1.00 54.12 187 CYS A CA 1
ATOM 1452 C C . CYS A 1 187 ? 39.590 0.852 -33.116 1.00 54.12 187 CYS A C 1
ATOM 1454 O O . CYS A 1 187 ? 39.845 -0.346 -33.219 1.00 54.12 187 CYS A O 1
ATOM 1456 N N . GLU A 1 188 ? 40.255 1.662 -32.289 1.00 51.06 188 GLU A N 1
ATOM 1457 C CA . GLU A 1 188 ? 41.328 1.234 -31.381 1.00 51.06 188 GLU A CA 1
ATOM 1458 C C . GLU A 1 188 ? 40.838 0.911 -29.947 1.00 51.06 188 GLU A C 1
ATOM 1460 O O . GLU A 1 188 ? 41.638 0.431 -29.141 1.00 51.06 188 GLU A O 1
ATOM 1465 N N . ALA A 1 189 ? 39.555 1.141 -29.630 1.00 46.53 189 ALA A N 1
ATOM 1466 C CA . ALA A 1 189 ? 38.920 0.880 -28.327 1.00 46.53 189 ALA A CA 1
ATOM 1467 C C . ALA A 1 189 ? 38.009 -0.359 -28.355 1.00 46.53 189 ALA A C 1
ATOM 1469 O O . ALA A 1 189 ? 37.974 -1.075 -27.327 1.00 46.53 189 ALA A O 1
#